Protein AF-A0A6L5K3Z9-F1 (afdb_monomer)

Structure (mmCIF, N/CA/C/O backbone):
data_AF-A0A6L5K3Z9-F1
#
_entry.id   AF-A0A6L5K3Z9-F1
#
loop_
_atom_site.group_PDB
_atom_site.id
_atom_site.type_symbol
_atom_site.label_atom_id
_atom_site.label_alt_id
_atom_site.label_comp_id
_atom_site.label_asym_id
_atom_site.label_entity_id
_atom_site.label_seq_id
_atom_site.pdbx_PDB_ins_code
_atom_site.Cartn_x
_atom_site.Cartn_y
_atom_site.Cartn_z
_atom_site.occupancy
_atom_site.B_iso_or_equiv
_atom_site.auth_seq_id
_atom_site.auth_comp_id
_atom_site.auth_asym_id
_atom_site.auth_atom_id
_atom_site.pdbx_PDB_model_num
ATOM 1 N N . MET A 1 1 ? -2.232 5.366 -35.787 1.00 58.72 1 MET A N 1
ATOM 2 C CA . MET A 1 1 ? -2.449 3.916 -35.621 1.00 58.72 1 MET A CA 1
ATOM 3 C C . MET A 1 1 ? -1.872 3.544 -34.276 1.00 58.72 1 MET A C 1
ATOM 5 O O . MET A 1 1 ? -0.734 3.918 -34.016 1.00 58.72 1 MET A O 1
ATOM 9 N N . GLU A 1 2 ? -2.661 2.913 -33.414 1.00 83.88 2 GLU A N 1
ATOM 10 C CA . GLU A 1 2 ? -2.136 2.352 -32.168 1.00 83.88 2 GLU A CA 1
ATOM 11 C C . GLU A 1 2 ? -1.175 1.209 -32.504 1.00 83.88 2 GLU A C 1
ATOM 13 O O . GLU A 1 2 ? -1.441 0.419 -33.412 1.00 83.88 2 GLU A O 1
ATOM 18 N N . LYS A 1 3 ? -0.030 1.169 -31.821 1.00 89.19 3 LYS A N 1
ATOM 19 C CA . LYS A 1 3 ? 0.965 0.109 -32.002 1.00 89.19 3 LYS A CA 1
ATOM 20 C C . LYS A 1 3 ? 0.446 -1.182 -31.379 1.00 89.19 3 LYS A C 1
ATOM 22 O O . LYS A 1 3 ? -0.184 -1.167 -30.324 1.00 89.19 3 LYS A O 1
ATOM 27 N N . THR A 1 4 ? 0.753 -2.307 -32.003 1.00 94.56 4 THR A N 1
ATOM 28 C CA . THR A 1 4 ? 0.425 -3.627 -31.461 1.00 94.56 4 THR A CA 1
ATOM 29 C C . THR A 1 4 ? 1.249 -3.929 -30.199 1.00 94.56 4 THR A C 1
ATOM 31 O O . THR A 1 4 ? 2.363 -3.414 -30.043 1.00 94.56 4 THR A O 1
ATOM 34 N N . PRO A 1 5 ? 0.773 -4.815 -29.300 1.00 91.50 5 PRO A N 1
ATOM 35 C CA . PRO A 1 5 ? 1.552 -5.247 -28.138 1.00 91.50 5 PRO A CA 1
ATOM 36 C C . PRO A 1 5 ? 2.942 -5.793 -28.499 1.00 91.50 5 PRO A C 1
ATOM 38 O O . PRO A 1 5 ? 3.908 -5.558 -27.775 1.00 91.50 5 PRO A O 1
ATOM 41 N N . GLN A 1 6 ? 3.066 -6.490 -29.632 1.00 93.75 6 GLN A N 1
ATOM 42 C CA . GLN A 1 6 ? 4.329 -7.045 -30.119 1.00 93.75 6 GLN A CA 1
ATOM 43 C C . GLN A 1 6 ? 5.306 -5.956 -30.581 1.00 93.75 6 GLN A C 1
ATOM 45 O O . GLN A 1 6 ? 6.509 -6.082 -30.352 1.00 93.75 6 GLN A O 1
ATOM 50 N N . GLU A 1 7 ? 4.814 -4.894 -31.222 1.00 94.50 7 GLU A N 1
ATOM 51 C CA . GLU A 1 7 ? 5.637 -3.740 -31.603 1.00 94.50 7 GLU A CA 1
ATOM 52 C C . GLU A 1 7 ? 6.124 -2.990 -30.365 1.00 94.50 7 GLU A C 1
ATOM 54 O O . GLU A 1 7 ? 7.322 -2.748 -30.233 1.00 94.50 7 GLU A O 1
ATOM 59 N N . LEU A 1 8 ? 5.227 -2.719 -29.412 1.00 92.12 8 LEU A N 1
ATOM 60 C CA . LEU A 1 8 ? 5.584 -2.073 -28.148 1.00 92.12 8 LEU A CA 1
ATOM 61 C C . LEU A 1 8 ? 6.606 -2.892 -27.353 1.00 92.12 8 LEU A C 1
ATOM 63 O O . LEU A 1 8 ? 7.536 -2.329 -26.780 1.00 92.12 8 LEU A O 1
ATOM 67 N N . PHE A 1 9 ? 6.460 -4.219 -27.327 1.00 92.19 9 PHE A N 1
ATOM 68 C CA . PHE A 1 9 ? 7.430 -5.107 -26.691 1.00 92.19 9 PHE A CA 1
ATOM 69 C C . PHE A 1 9 ? 8.814 -4.978 -27.335 1.00 92.19 9 PHE A C 1
ATOM 71 O O . PHE A 1 9 ? 9.786 -4.711 -26.634 1.00 92.19 9 PHE A O 1
ATOM 78 N N . LYS A 1 10 ? 8.902 -5.079 -28.670 1.00 95.00 10 LYS A N 1
ATOM 79 C CA . LYS A 1 10 ? 10.173 -4.932 -29.399 1.00 95.00 10 LYS A CA 1
ATOM 80 C C . LYS A 1 10 ? 10.829 -3.576 -29.153 1.00 95.00 10 LYS A C 1
ATOM 82 O O . LYS A 1 10 ? 12.042 -3.516 -28.980 1.00 95.00 10 LYS A O 1
ATOM 87 N N . GLU A 1 11 ? 10.045 -2.500 -29.125 1.00 94.69 11 GLU A N 1
ATOM 88 C CA . GLU A 1 11 ? 10.550 -1.154 -28.840 1.00 94.69 11 GLU A CA 1
ATOM 89 C C . GLU A 1 11 ? 11.123 -1.041 -27.424 1.00 94.69 11 GLU A C 1
ATOM 91 O O . GLU A 1 11 ? 12.232 -0.538 -27.257 1.00 94.69 11 GLU A O 1
ATOM 96 N N . ARG A 1 12 ? 10.407 -1.549 -26.412 1.00 95.12 12 ARG A N 1
ATOM 97 C CA . ARG A 1 12 ? 10.874 -1.563 -25.015 1.00 95.12 12 ARG A CA 1
ATOM 98 C C . ARG A 1 12 ? 12.142 -2.396 -24.847 1.00 95.12 12 ARG A C 1
ATOM 100 O O . ARG A 1 12 ? 13.099 -1.920 -24.244 1.00 95.12 12 ARG A O 1
ATOM 107 N N . THR A 1 13 ? 12.182 -3.595 -25.428 1.00 95.06 13 THR A N 1
ATOM 108 C CA . THR A 1 13 ? 13.368 -4.461 -25.395 1.00 95.06 13 THR A CA 1
ATOM 109 C C . THR A 1 13 ? 14.564 -3.777 -26.043 1.00 95.06 13 THR A C 1
ATOM 111 O O . THR A 1 13 ? 15.615 -3.676 -25.417 1.00 95.06 13 THR A O 1
ATOM 114 N N . LYS A 1 14 ? 14.391 -3.219 -27.247 1.00 96.50 14 LYS A N 1
ATOM 115 C CA . LYS A 1 14 ? 15.465 -2.513 -27.949 1.00 96.50 14 LYS A CA 1
ATOM 116 C C . LYS A 1 14 ? 15.995 -1.325 -27.145 1.00 96.50 14 LYS A C 1
ATOM 118 O O . LYS A 1 14 ? 17.201 -1.161 -27.029 1.00 96.50 14 LYS A O 1
ATOM 123 N N . ARG A 1 15 ? 15.106 -0.523 -26.555 1.00 97.00 15 ARG A N 1
ATOM 124 C CA . ARG A 1 15 ? 15.467 0.628 -25.713 1.00 97.00 15 ARG A CA 1
ATOM 125 C C . ARG A 1 15 ? 16.364 0.227 -24.544 1.00 97.00 15 ARG A C 1
ATOM 127 O O . ARG A 1 15 ? 17.356 0.896 -24.260 1.00 97.00 15 ARG A O 1
ATOM 134 N N . VAL A 1 16 ? 16.018 -0.870 -23.876 1.00 96.25 16 VAL A N 1
ATOM 135 C CA . VAL A 1 16 ? 16.809 -1.425 -22.773 1.00 96.25 16 VAL A CA 1
ATOM 136 C C . VAL A 1 16 ? 18.153 -1.952 -23.272 1.00 96.25 16 VAL A C 1
ATOM 138 O O . VAL A 1 16 ? 19.185 -1.651 -22.677 1.00 96.25 16 VAL A O 1
ATOM 141 N N . GLU A 1 17 ? 18.161 -2.715 -24.363 1.00 96.81 17 GLU A N 1
ATOM 142 C CA . GLU A 1 17 ? 19.382 -3.277 -24.947 1.00 96.81 17 GLU A CA 1
ATOM 143 C C . GLU A 1 17 ? 20.356 -2.190 -25.410 1.00 96.81 17 GLU A C 1
ATOM 145 O O . GLU A 1 17 ? 21.550 -2.279 -25.123 1.00 96.81 17 GLU A O 1
ATOM 150 N N . ASP A 1 18 ? 19.856 -1.147 -26.074 1.00 97.75 18 ASP A N 1
ATOM 151 C CA . ASP A 1 18 ? 20.657 -0.004 -26.510 1.00 97.75 18 ASP A CA 1
ATOM 152 C C . ASP A 1 18 ? 21.292 0.701 -25.300 1.00 97.75 18 ASP A C 1
ATOM 154 O O . ASP A 1 18 ? 22.490 0.988 -25.324 1.00 97.75 18 ASP A O 1
ATOM 158 N N . ALA A 1 19 ? 20.541 0.889 -24.207 1.00 96.50 19 ALA A N 1
ATOM 159 C CA . ALA A 1 19 ? 21.074 1.458 -22.970 1.00 96.50 19 ALA A CA 1
ATOM 160 C C . ALA A 1 19 ? 22.155 0.570 -22.318 1.00 96.50 19 ALA A C 1
ATOM 162 O O . ALA A 1 19 ? 23.191 1.082 -21.896 1.00 96.50 19 ALA A O 1
ATOM 163 N N . ILE A 1 20 ? 21.960 -0.755 -22.277 1.00 96.50 20 ILE A N 1
ATOM 164 C CA . ILE A 1 20 ? 22.960 -1.714 -21.764 1.00 96.50 20 ILE A CA 1
ATOM 165 C C . ILE A 1 20 ? 24.240 -1.680 -22.611 1.00 96.50 20 ILE A C 1
ATOM 167 O O . ILE A 1 20 ? 25.344 -1.764 -22.078 1.00 96.50 20 ILE A O 1
ATOM 171 N N . GLN A 1 21 ? 24.104 -1.532 -23.930 1.00 97.62 21 GLN A N 1
ATOM 172 C CA . GLN A 1 21 ? 25.219 -1.468 -24.880 1.00 97.62 21 GLN A CA 1
ATOM 173 C C . GLN A 1 21 ? 25.872 -0.080 -24.974 1.00 97.62 21 GLN A C 1
ATOM 175 O O . GLN A 1 21 ? 26.737 0.117 -25.827 1.00 97.62 21 GLN A O 1
ATOM 180 N N . LEU A 1 22 ? 25.476 0.875 -24.123 1.00 96.31 22 LEU A N 1
ATOM 181 C CA . LEU A 1 22 ? 25.976 2.256 -24.118 1.00 96.31 22 LEU A CA 1
ATOM 182 C C . LEU A 1 22 ? 25.727 3.011 -25.438 1.00 96.31 22 LEU A C 1
ATOM 184 O O . LEU A 1 22 ? 26.479 3.916 -25.805 1.00 96.31 22 LEU A O 1
ATOM 188 N N . LYS A 1 23 ? 24.663 2.652 -26.160 1.00 97.50 23 LYS A N 1
ATOM 189 C CA . LYS A 1 23 ? 24.137 3.418 -27.297 1.00 97.50 23 LYS A CA 1
ATOM 190 C C . LYS A 1 23 ? 23.144 4.463 -26.793 1.00 97.50 23 LYS A C 1
ATOM 192 O O . LYS A 1 23 ? 22.668 4.381 -25.666 1.00 97.50 23 LYS A O 1
ATOM 197 N N . VAL A 1 24 ? 22.816 5.447 -27.631 1.00 95.62 24 VAL A N 1
ATOM 198 C CA . VAL A 1 24 ? 21.768 6.434 -27.324 1.00 95.62 24 VAL A CA 1
ATOM 199 C C . VAL A 1 24 ? 20.403 5.825 -27.6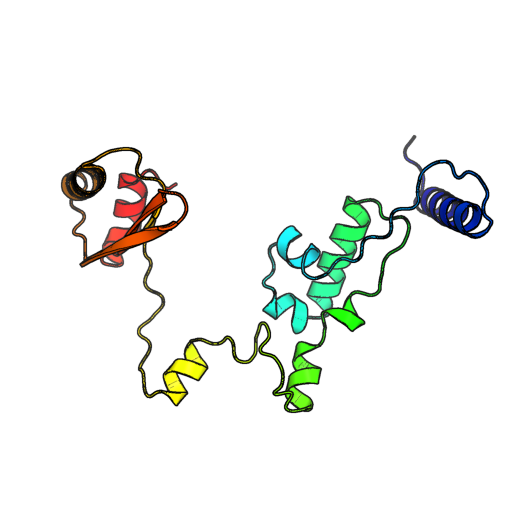77 1.00 95.62 24 VAL A C 1
ATOM 201 O O . VAL A 1 24 ? 20.137 5.649 -28.868 1.00 95.62 24 VAL A O 1
ATOM 204 N N . PRO A 1 25 ? 19.550 5.477 -26.692 1.00 96.69 25 PRO A N 1
ATOM 205 C CA . PRO A 1 25 ? 18.206 4.971 -26.956 1.00 96.69 25 PRO A CA 1
ATOM 206 C C . PRO A 1 25 ? 17.252 6.104 -27.370 1.00 96.69 25 PRO A C 1
ATOM 208 O O . PRO A 1 25 ? 17.570 7.287 -27.255 1.00 96.69 25 PRO A O 1
ATOM 211 N N . ASP A 1 26 ? 16.045 5.742 -27.808 1.00 94.75 26 ASP A N 1
ATOM 212 C CA . ASP A 1 26 ? 14.977 6.691 -28.157 1.00 94.75 26 ASP A CA 1
ATOM 213 C C . ASP A 1 26 ? 14.473 7.506 -26.949 1.00 94.75 26 ASP A C 1
ATOM 215 O O . ASP A 1 26 ? 14.078 8.662 -27.099 1.00 94.75 26 ASP A O 1
ATOM 219 N N . ARG A 1 27 ? 14.518 6.920 -25.746 1.00 94.88 27 ARG A N 1
ATOM 220 C CA . ARG A 1 27 ? 14.338 7.594 -24.451 1.00 94.88 27 ARG A CA 1
ATOM 221 C C . ARG A 1 27 ? 15.039 6.813 -23.337 1.00 94.88 27 ARG A C 1
ATOM 223 O O . ARG A 1 27 ? 15.380 5.645 -23.510 1.00 94.88 27 ARG A O 1
ATOM 230 N N . VAL A 1 28 ? 15.194 7.435 -22.168 1.00 94.69 28 VAL A N 1
ATOM 231 C CA . VAL A 1 28 ? 15.709 6.754 -20.967 1.00 94.69 28 VAL A CA 1
ATOM 232 C C . VAL A 1 28 ? 14.774 5.591 -20.585 1.00 94.69 28 VAL A C 1
ATOM 234 O O . VAL A 1 28 ? 13.574 5.837 -20.433 1.00 94.69 28 VAL A O 1
ATOM 237 N N . PRO A 1 29 ? 15.282 4.350 -20.418 1.00 94.75 29 PRO A N 1
ATOM 238 C CA . PRO A 1 29 ? 14.470 3.230 -19.957 1.00 94.75 29 PRO A CA 1
ATOM 239 C C . PRO A 1 29 ? 13.894 3.476 -18.559 1.00 94.75 29 PRO A C 1
ATOM 241 O O . PRO A 1 29 ? 14.606 3.893 -17.644 1.00 94.75 29 PRO A O 1
ATOM 244 N N . PHE A 1 30 ? 12.617 3.161 -18.375 1.00 93.25 30 PHE A N 1
ATOM 245 C CA . PHE A 1 30 ? 11.905 3.295 -17.113 1.00 93.25 30 PHE A CA 1
ATOM 246 C C . PHE A 1 30 ? 11.674 1.930 -16.455 1.00 93.25 30 PHE A C 1
ATOM 248 O O . PHE A 1 30 ? 10.859 1.129 -16.921 1.00 93.25 30 PHE A O 1
ATOM 255 N N . LEU A 1 31 ? 12.387 1.691 -15.348 1.00 91.12 31 LEU A N 1
ATOM 256 C CA . LEU A 1 31 ? 12.204 0.540 -14.458 1.00 91.12 31 LEU A CA 1
ATOM 257 C C . LEU A 1 31 ? 11.727 1.000 -13.083 1.00 91.12 31 LEU A C 1
ATOM 259 O O . LEU A 1 31 ? 12.545 1.377 -12.240 1.00 91.12 31 LEU A O 1
ATOM 263 N N . PRO A 1 32 ? 10.418 0.969 -12.818 1.00 87.75 32 PRO A N 1
ATOM 264 C CA . PRO A 1 32 ? 9.927 1.262 -11.491 1.00 87.75 32 PRO A CA 1
ATOM 265 C C . PRO A 1 32 ? 10.180 0.100 -10.525 1.00 87.75 32 PRO A C 1
ATOM 267 O O . PRO A 1 32 ? 9.758 -1.036 -10.753 1.00 87.75 32 PRO A O 1
ATOM 270 N N . THR A 1 33 ? 10.777 0.420 -9.378 1.00 85.88 33 THR A N 1
ATOM 271 C CA . THR A 1 33 ? 10.765 -0.444 -8.192 1.00 85.88 33 THR A CA 1
ATOM 272 C C . THR A 1 33 ? 9.536 -0.108 -7.361 1.00 85.88 33 THR A C 1
ATOM 274 O O . THR A 1 33 ? 9.569 0.713 -6.441 1.00 85.88 33 THR A O 1
ATOM 277 N N . PHE A 1 34 ? 8.413 -0.713 -7.728 1.00 84.19 34 PHE A N 1
ATOM 278 C CA . PHE A 1 34 ? 7.160 -0.525 -7.020 1.00 84.19 34 PHE A CA 1
ATOM 279 C C . PHE A 1 34 ? 7.125 -1.384 -5.750 1.00 84.19 34 PHE A C 1
ATOM 281 O O . PHE A 1 34 ? 6.944 -2.594 -5.814 1.00 84.19 34 PHE A O 1
ATOM 288 N N . SER A 1 35 ? 7.269 -0.733 -4.591 1.00 88.12 35 SER A N 1
ATOM 289 C CA . SER A 1 35 ? 6.875 -1.299 -3.291 1.00 88.12 35 SER A CA 1
ATOM 290 C C . SER A 1 35 ? 5.335 -1.290 -3.183 1.00 88.12 35 SER A C 1
ATOM 292 O O . SER A 1 35 ? 4.649 -1.634 -4.137 1.00 88.12 35 SER A O 1
ATOM 294 N N . PHE A 1 36 ? 4.737 -0.819 -2.089 1.00 91.69 36 PHE A N 1
ATOM 295 C CA . PHE A 1 36 ? 3.275 -0.761 -1.903 1.00 91.69 36 PHE A CA 1
ATOM 296 C C . PHE A 1 36 ? 2.519 0.235 -2.808 1.00 91.69 36 PHE A C 1
ATOM 298 O O . PHE A 1 36 ? 1.321 0.462 -2.627 1.00 91.69 36 P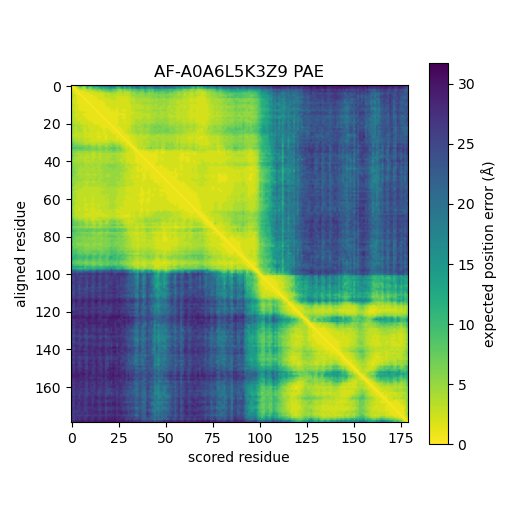HE A O 1
ATOM 305 N N . PHE A 1 37 ? 3.182 0.842 -3.794 1.00 93.81 37 PHE A N 1
ATOM 306 C CA . PHE A 1 37 ? 2.544 1.785 -4.712 1.00 93.81 37 PHE A CA 1
ATOM 307 C C . PHE A 1 37 ? 1.348 1.184 -5.478 1.00 93.81 37 PHE A C 1
ATOM 309 O O . PHE A 1 37 ? 0.295 1.819 -5.455 1.00 93.81 37 PHE A O 1
ATOM 316 N N . PRO A 1 38 ? 1.423 -0.021 -6.085 1.00 93.81 38 PRO A N 1
ATOM 317 C CA . PRO A 1 38 ? 0.302 -0.597 -6.824 1.00 93.81 38 PRO A CA 1
ATOM 318 C C . PRO A 1 38 ? -0.908 -0.855 -5.923 1.00 93.81 38 PRO A C 1
ATOM 320 O O . PRO A 1 38 ? -2.039 -0.631 -6.342 1.00 93.81 38 PRO A O 1
ATOM 323 N N . ALA A 1 39 ? -0.669 -1.229 -4.660 1.00 94.00 39 ALA A N 1
ATOM 324 C CA . ALA A 1 39 ? -1.721 -1.406 -3.666 1.00 94.00 39 ALA A CA 1
ATOM 325 C C . ALA A 1 39 ? -2.456 -0.087 -3.382 1.00 94.00 39 ALA A C 1
ATOM 327 O O . ALA A 1 39 ? -3.679 -0.022 -3.486 1.00 94.00 39 ALA A O 1
ATOM 328 N N . LYS A 1 40 ? -1.706 0.996 -3.128 1.00 95.00 40 LYS A N 1
ATOM 329 C CA . LYS A 1 40 ? -2.279 2.338 -2.939 1.00 95.00 40 LYS A CA 1
ATOM 330 C C . LYS A 1 40 ? -3.006 2.834 -4.192 1.00 95.00 40 LYS A C 1
ATOM 332 O O . LYS A 1 40 ? -4.070 3.431 -4.079 1.00 95.00 40 LYS A O 1
ATOM 337 N N . TYR A 1 41 ? -2.429 2.598 -5.367 1.00 94.31 41 TYR A N 1
ATOM 338 C CA . TYR A 1 41 ? -2.973 3.026 -6.655 1.00 94.31 41 TYR A CA 1
ATOM 339 C C . TYR A 1 41 ? -4.299 2.328 -6.995 1.00 94.31 41 TYR A C 1
ATOM 341 O O . TYR A 1 41 ? -5.203 2.965 -7.528 1.00 94.31 41 TYR A O 1
ATOM 349 N N . ALA A 1 42 ? -4.431 1.043 -6.655 1.00 94.25 42 ALA A N 1
ATOM 350 C CA . ALA A 1 42 ? -5.637 0.250 -6.891 1.00 94.25 42 ALA A CA 1
ATOM 351 C C . ALA A 1 42 ? -6.620 0.222 -5.703 1.00 94.25 42 ALA A C 1
ATOM 353 O O . ALA A 1 42 ? -7.698 -0.353 -5.821 1.00 94.25 42 ALA A O 1
ATOM 354 N N . GLY A 1 43 ? -6.268 0.837 -4.570 1.00 91.94 43 GLY A N 1
ATOM 355 C CA . GLY A 1 43 ? -7.144 0.954 -3.402 1.00 91.94 43 GLY A CA 1
ATOM 356 C C . GLY A 1 43 ? -7.273 -0.310 -2.547 1.00 91.94 43 GLY A C 1
ATOM 357 O O . GLY A 1 43 ? -8.211 -0.394 -1.759 1.00 91.94 43 GLY A O 1
ATOM 358 N N . ILE A 1 44 ? -6.353 -1.272 -2.668 1.00 92.38 44 ILE A N 1
ATOM 359 C CA . ILE A 1 44 ? -6.304 -2.428 -1.759 1.00 92.38 44 ILE A CA 1
ATOM 360 C C . ILE A 1 44 ? -5.458 -2.104 -0.526 1.00 92.38 44 ILE A C 1
ATOM 362 O O . ILE A 1 44 ? -4.546 -1.270 -0.568 1.00 92.38 44 ILE A O 1
ATOM 366 N N . SER A 1 45 ? -5.737 -2.774 0.589 1.00 92.50 45 SER A N 1
ATOM 367 C CA . SER A 1 45 ? -4.921 -2.626 1.791 1.00 92.50 45 SER A CA 1
ATOM 368 C C . SER A 1 45 ? -3.527 -3.239 1.603 1.00 92.50 45 SER A C 1
ATOM 370 O O . SER A 1 45 ? -3.308 -4.144 0.796 1.00 92.50 45 SER A O 1
ATOM 372 N N . PHE A 1 46 ? -2.552 -2.760 2.379 1.00 92.69 46 PHE A N 1
ATOM 373 C CA . PHE A 1 46 ? -1.204 -3.338 2.356 1.00 92.69 46 PHE A CA 1
ATOM 374 C C . PHE A 1 46 ? -1.172 -4.760 2.923 1.00 92.69 46 PHE A C 1
ATOM 376 O O . PHE A 1 46 ? -0.319 -5.540 2.526 1.00 92.69 46 PHE A O 1
ATOM 383 N N . GLU A 1 47 ? -2.107 -5.107 3.810 1.00 91.69 47 GLU A N 1
ATOM 384 C CA . GLU A 1 47 ? -2.285 -6.477 4.297 1.00 91.69 47 GLU A CA 1
ATOM 385 C C . GLU A 1 47 ? -2.752 -7.397 3.167 1.00 91.69 47 GLU A C 1
ATOM 387 O O . GLU A 1 47 ? -2.103 -8.403 2.900 1.00 91.69 47 GLU A O 1
ATOM 392 N N . GLU A 1 48 ? -3.790 -7.013 2.419 1.00 92.50 48 GLU A N 1
ATOM 393 C CA . GLU A 1 48 ? -4.219 -7.777 1.241 1.00 92.50 48 GLU A CA 1
ATOM 394 C C . GLU A 1 48 ? -3.074 -7.952 0.242 1.00 92.50 48 GLU A C 1
ATOM 396 O O . GLU A 1 48 ? -2.843 -9.060 -0.221 1.00 92.50 48 GLU A O 1
ATOM 401 N N . ALA A 1 49 ? -2.286 -6.907 -0.024 1.00 93.75 49 ALA A N 1
ATOM 402 C CA . ALA A 1 49 ? -1.137 -7.013 -0.922 1.00 93.75 49 ALA A CA 1
ATOM 403 C C . ALA A 1 49 ? -0.069 -8.024 -0.448 1.00 93.75 49 ALA A C 1
ATOM 405 O O . ALA A 1 49 ? 0.639 -8.592 -1.276 1.00 93.75 49 ALA A O 1
ATOM 406 N N . MET A 1 50 ? 0.073 -8.248 0.864 1.00 94.38 50 MET A N 1
ATOM 407 C CA . MET A 1 50 ? 1.068 -9.171 1.426 1.00 94.38 50 MET A CA 1
ATOM 408 C C . MET A 1 50 ? 0.579 -10.619 1.566 1.00 94.38 50 MET A C 1
ATOM 410 O O . MET A 1 50 ? 1.424 -11.511 1.681 1.00 94.38 50 MET A O 1
ATOM 414 N N . TYR A 1 51 ? -0.739 -10.853 1.579 1.00 93.31 51 TYR A N 1
ATOM 415 C CA . TYR A 1 51 ? -1.353 -12.163 1.855 1.00 93.31 51 TYR A CA 1
ATOM 416 C C . TYR A 1 51 ? -2.193 -12.714 0.691 1.00 93.31 51 TYR A C 1
ATOM 418 O O . TYR A 1 51 ? -2.300 -13.930 0.555 1.00 93.31 51 TYR A O 1
ATOM 426 N N . ASP A 1 52 ? -2.756 -11.854 -0.159 1.00 94.62 52 ASP A N 1
ATOM 427 C CA . ASP A 1 52 ? -3.532 -12.222 -1.346 1.00 94.62 52 ASP A CA 1
ATOM 428 C C . ASP A 1 52 ? -2.676 -12.015 -2.604 1.00 94.62 52 ASP A C 1
ATOM 430 O O . ASP A 1 52 ? -2.505 -10.908 -3.126 1.00 94.62 52 ASP A O 1
ATOM 434 N N . TYR A 1 53 ? -2.068 -13.107 -3.061 1.00 93.56 53 TYR A N 1
ATOM 435 C CA . TYR A 1 53 ? -1.087 -13.072 -4.144 1.00 93.56 53 TYR A CA 1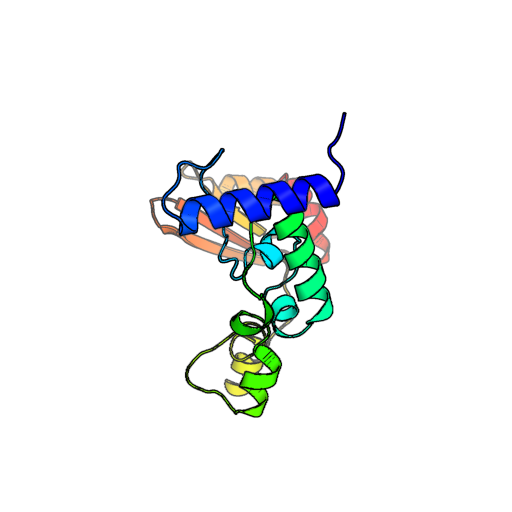
ATOM 436 C C . TYR A 1 53 ? -1.736 -12.824 -5.506 1.00 93.56 53 TYR A C 1
ATOM 438 O O . TYR A 1 53 ? -1.117 -12.194 -6.365 1.00 93.56 53 TYR A O 1
ATOM 446 N N . ASP A 1 54 ? -2.981 -13.261 -5.687 1.00 95.00 54 ASP A N 1
ATOM 447 C CA . ASP A 1 54 ? -3.729 -13.030 -6.919 1.00 95.00 54 ASP A CA 1
ATOM 448 C C . ASP A 1 54 ? -4.079 -11.543 -7.048 1.00 95.00 54 ASP A C 1
ATOM 450 O O . ASP A 1 54 ? -3.808 -10.934 -8.088 1.00 95.00 54 ASP A O 1
ATOM 454 N N . LYS A 1 55 ? -4.553 -10.911 -5.961 1.00 95.19 55 LYS A N 1
ATOM 455 C CA . LYS A 1 55 ? -4.755 -9.454 -5.929 1.00 95.19 55 LYS A CA 1
ATOM 456 C C . LYS A 1 55 ? -3.460 -8.694 -6.167 1.00 95.19 55 LYS A C 1
ATOM 458 O O . LYS A 1 55 ? -3.463 -7.737 -6.941 1.00 95.19 55 LYS A O 1
ATOM 463 N N . LEU A 1 56 ? -2.351 -9.101 -5.539 1.00 95.00 56 LEU A N 1
ATOM 464 C CA . LEU A 1 56 ? -1.052 -8.464 -5.771 1.00 95.00 56 LEU A CA 1
ATOM 465 C C . LEU A 1 56 ? -0.667 -8.525 -7.257 1.00 95.00 56 LEU A C 1
ATOM 467 O O . LEU A 1 56 ? -0.271 -7.508 -7.828 1.00 95.00 56 LEU A O 1
ATOM 471 N N . ALA A 1 57 ? -0.821 -9.690 -7.894 1.00 94.12 57 ALA A N 1
ATOM 472 C CA . ALA A 1 57 ? -0.533 -9.871 -9.314 1.00 94.12 57 ALA A CA 1
ATOM 473 C C . ALA A 1 57 ? -1.355 -8.912 -10.186 1.00 94.12 57 ALA A C 1
ATOM 475 O O . ALA A 1 57 ? -0.813 -8.264 -11.087 1.00 94.12 57 ALA A O 1
ATOM 476 N N . GLU A 1 58 ? -2.653 -8.804 -9.900 1.00 95.50 58 GLU A N 1
ATOM 477 C CA . GLU A 1 58 ? -3.588 -7.964 -10.640 1.00 95.50 58 GLU A CA 1
ATOM 478 C C . GLU A 1 58 ? -3.232 -6.477 -10.528 1.00 95.50 58 GLU A C 1
ATOM 480 O O . GLU A 1 58 ? -3.040 -5.805 -11.548 1.00 95.50 58 GLU A O 1
ATOM 485 N N . VAL A 1 59 ? -3.070 -5.960 -9.305 1.00 95.56 59 VAL A N 1
ATOM 486 C CA . VAL A 1 59 ? -2.803 -4.529 -9.090 1.00 95.56 59 VAL A CA 1
ATOM 487 C C . VAL A 1 59 ? -1.413 -4.128 -9.579 1.00 95.56 59 VAL A C 1
ATOM 489 O O . VAL A 1 59 ? -1.245 -3.045 -10.145 1.00 95.56 59 VAL A O 1
ATOM 492 N N . SER A 1 60 ? -0.415 -5.006 -9.430 1.00 94.25 60 SER A N 1
ATOM 493 C CA . SER A 1 60 ? 0.925 -4.782 -9.974 1.00 94.25 60 SER A CA 1
ATOM 494 C C . SER A 1 60 ? 0.902 -4.751 -11.497 1.00 94.25 60 SER A C 1
ATOM 496 O O . SER A 1 60 ? 1.479 -3.839 -12.089 1.00 94.25 60 SER A O 1
ATOM 498 N N . LYS A 1 61 ? 0.197 -5.688 -12.144 1.00 93.62 61 LYS A N 1
ATOM 499 C CA . LYS A 1 61 ? 0.035 -5.695 -13.603 1.00 93.62 61 LYS A CA 1
ATOM 500 C C . LYS A 1 61 ? -0.647 -4.419 -14.090 1.00 93.62 61 LYS A C 1
ATOM 502 O O . LYS A 1 61 ? -0.170 -3.824 -15.054 1.00 93.62 61 LYS A O 1
ATOM 507 N N . LYS A 1 62 ? -1.710 -3.978 -13.410 1.00 94.69 62 LYS A N 1
ATOM 508 C CA . LYS A 1 62 ? -2.402 -2.720 -13.715 1.00 94.69 62 LYS A CA 1
ATOM 509 C C . LYS A 1 62 ? -1.431 -1.538 -13.693 1.00 94.69 62 LYS A C 1
ATOM 511 O O . LYS A 1 62 ? -1.317 -0.829 -14.684 1.00 94.69 62 LYS A O 1
ATOM 516 N N . ALA A 1 63 ? -0.678 -1.371 -12.604 1.00 93.75 63 ALA A N 1
ATOM 517 C CA . ALA A 1 63 ? 0.289 -0.282 -12.486 1.00 93.75 63 ALA A CA 1
ATOM 518 C C . ALA A 1 63 ? 1.381 -0.345 -13.572 1.00 93.75 63 ALA A C 1
ATOM 520 O O . ALA A 1 63 ? 1.724 0.668 -14.167 1.00 93.75 63 ALA A O 1
ATOM 521 N N . ILE A 1 64 ? 1.918 -1.526 -13.882 1.00 92.69 64 ILE A N 1
ATOM 522 C CA . ILE A 1 64 ? 2.955 -1.674 -14.919 1.00 92.69 64 ILE A CA 1
ATOM 523 C C . ILE A 1 64 ? 2.436 -1.251 -16.300 1.00 92.69 64 ILE A C 1
ATOM 525 O O . ILE A 1 64 ? 3.161 -0.592 -17.048 1.00 92.69 64 ILE A O 1
ATOM 529 N N . ILE A 1 65 ? 1.196 -1.624 -16.630 1.00 91.94 65 ILE A N 1
ATOM 530 C CA . ILE A 1 65 ? 0.564 -1.287 -17.910 1.00 91.94 65 ILE A CA 1
ATOM 531 C C . ILE A 1 65 ? 0.253 0.211 -17.977 1.00 91.94 65 ILE A C 1
ATOM 533 O O . ILE A 1 65 ? 0.660 0.856 -18.938 1.00 91.94 65 ILE A O 1
ATOM 537 N N . ASP A 1 66 ? -0.396 0.768 -16.952 1.00 94.62 66 ASP A N 1
ATOM 538 C CA . ASP A 1 66 ? -0.844 2.167 -16.949 1.00 94.62 66 ASP A CA 1
ATOM 539 C C . ASP A 1 66 ? 0.320 3.167 -16.968 1.00 94.62 66 ASP A C 1
ATOM 541 O O . ASP A 1 66 ? 0.205 4.249 -17.536 1.00 94.62 66 ASP A O 1
ATOM 545 N N . PHE A 1 67 ? 1.450 2.806 -16.355 1.00 92.88 67 PHE A N 1
ATOM 546 C CA . PHE A 1 67 ? 2.663 3.629 -16.349 1.00 92.88 67 PHE A CA 1
ATOM 547 C C . PHE A 1 67 ? 3.634 3.291 -17.491 1.00 92.88 67 PHE A C 1
ATOM 549 O O . PHE A 1 67 ? 4.725 3.857 -17.551 1.00 92.88 67 PHE A O 1
ATOM 556 N N . GLU A 1 68 ? 3.253 2.372 -18.384 1.00 92.00 68 GLU A N 1
ATOM 557 C CA . GLU A 1 68 ? 4.011 1.983 -19.576 1.00 92.00 68 GLU A CA 1
ATOM 558 C C . GLU A 1 68 ? 5.495 1.671 -19.305 1.00 92.00 68 GLU A C 1
ATOM 560 O O . GLU A 1 68 ? 6.389 2.096 -20.050 1.00 92.00 68 GLU A O 1
ATOM 565 N N . ALA A 1 69 ? 5.763 0.921 -18.234 1.00 92.25 69 ALA A N 1
ATOM 566 C CA . ALA A 1 69 ? 7.124 0.578 -17.836 1.00 92.25 69 ALA A CA 1
ATOM 567 C C . ALA A 1 69 ? 7.855 -0.240 -18.917 1.00 92.25 69 ALA A C 1
ATOM 569 O O . ALA A 1 69 ? 7.257 -1.061 -19.617 1.00 92.25 69 ALA A O 1
ATOM 570 N N . ASP A 1 70 ? 9.166 -0.019 -19.050 1.00 94.25 70 ASP A N 1
ATOM 571 C CA . ASP A 1 70 ? 9.994 -0.715 -20.042 1.00 94.25 70 ASP A CA 1
ATOM 572 C C . ASP A 1 70 ? 10.411 -2.106 -19.557 1.00 94.25 70 ASP A C 1
ATOM 574 O O . ASP A 1 70 ? 10.453 -3.055 -20.339 1.00 94.25 70 ASP A O 1
ATOM 578 N N . MET A 1 71 ? 10.659 -2.239 -18.253 1.00 90.44 71 MET A N 1
ATOM 579 C CA . MET A 1 71 ? 10.707 -3.522 -17.555 1.00 90.44 71 MET A CA 1
ATOM 580 C C . MET A 1 71 ? 10.066 -3.372 -16.174 1.00 90.44 71 MET A C 1
ATOM 582 O O . MET A 1 71 ? 9.795 -2.264 -15.713 1.00 90.44 71 MET A O 1
ATOM 586 N N . TYR A 1 72 ? 9.850 -4.494 -15.495 1.00 88.50 72 TYR A N 1
ATOM 587 C CA . TYR A 1 72 ? 9.323 -4.514 -14.138 1.00 88.50 72 TYR A CA 1
ATOM 588 C C . TYR A 1 72 ? 10.137 -5.458 -13.262 1.00 88.50 72 TYR A C 1
ATOM 590 O O . TYR A 1 72 ? 10.734 -6.425 -13.738 1.00 88.50 72 TYR A O 1
ATOM 598 N N . MET A 1 73 ? 10.134 -5.178 -11.965 1.00 86.44 73 MET A N 1
ATOM 599 C CA . MET A 1 73 ? 10.687 -6.080 -10.968 1.00 86.44 73 MET A CA 1
ATOM 600 C C . MET A 1 73 ? 9.581 -6.990 -10.437 1.00 86.44 73 MET A C 1
ATOM 602 O O . MET A 1 73 ? 8.446 -6.548 -10.263 1.00 86.44 73 MET A O 1
ATOM 606 N N . ASN A 1 74 ? 9.902 -8.262 -10.192 1.00 87.31 74 ASN A N 1
ATOM 607 C CA . ASN A 1 74 ? 8.941 -9.219 -9.652 1.00 87.31 74 ASN A CA 1
ATOM 608 C C . ASN A 1 74 ? 8.396 -8.712 -8.292 1.00 87.31 74 ASN A C 1
ATOM 610 O O . ASN A 1 74 ? 9.183 -8.600 -7.351 1.00 87.31 74 ASN A O 1
ATOM 614 N N . PRO A 1 75 ? 7.083 -8.429 -8.161 1.00 86.31 75 PRO A N 1
ATOM 615 C CA . PRO A 1 75 ? 6.521 -7.874 -6.928 1.00 86.31 75 PRO A CA 1
ATOM 616 C C . PRO A 1 75 ? 6.463 -8.896 -5.780 1.00 86.31 75 PRO A C 1
ATOM 618 O O . PRO A 1 75 ? 6.474 -8.514 -4.608 1.00 86.31 75 PRO A O 1
ATOM 621 N N . PHE A 1 76 ? 6.439 -10.198 -6.086 1.00 90.12 76 PHE A N 1
ATOM 622 C CA . PHE A 1 76 ? 6.255 -11.253 -5.088 1.00 90.12 76 PHE A CA 1
ATOM 623 C C . PHE A 1 76 ? 7.445 -11.374 -4.134 1.00 90.12 76 PHE A C 1
ATOM 625 O O . PHE A 1 76 ? 7.251 -11.567 -2.939 1.00 90.12 76 PHE A O 1
ATOM 632 N N . SER A 1 77 ? 8.676 -11.205 -4.625 1.00 85.44 77 SER A N 1
ATOM 633 C CA . SER A 1 77 ? 9.872 -11.334 -3.782 1.00 85.44 77 SER A CA 1
ATOM 634 C C . SER A 1 77 ? 10.014 -10.215 -2.748 1.00 85.44 77 SER A C 1
ATOM 636 O O . SER A 1 77 ? 10.752 -10.380 -1.780 1.00 85.44 77 SER A O 1
ATOM 638 N N . GLN A 1 78 ? 9.325 -9.087 -2.941 1.00 83.75 78 GLN A N 1
ATOM 639 C CA . GLN A 1 78 ? 9.399 -7.936 -2.042 1.00 83.75 78 GLN A CA 1
ATOM 640 C C . GLN A 1 78 ? 8.168 -7.778 -1.149 1.00 83.75 78 GLN A C 1
ATOM 642 O O . GLN A 1 78 ? 8.309 -7.333 -0.013 1.00 83.75 78 GLN A O 1
ATOM 647 N N . ILE A 1 79 ? 6.972 -8.098 -1.655 1.00 91.69 79 ILE A N 1
ATOM 648 C CA . ILE A 1 79 ? 5.707 -7.776 -0.976 1.00 91.69 79 ILE A CA 1
ATOM 649 C C . ILE A 1 79 ? 5.003 -9.032 -0.457 1.00 91.69 79 ILE A C 1
ATOM 651 O O . ILE A 1 79 ? 4.497 -9.014 0.662 1.00 91.69 79 ILE A O 1
ATOM 655 N N . ALA A 1 80 ? 5.006 -10.138 -1.207 1.00 91.31 80 ALA A N 1
ATOM 656 C CA . ALA A 1 80 ? 4.256 -11.362 -0.891 1.00 91.31 80 ALA A CA 1
ATOM 657 C C . ALA A 1 80 ? 4.921 -12.218 0.207 1.00 91.31 80 ALA A C 1
ATOM 659 O O . ALA A 1 80 ? 5.109 -13.425 0.068 1.00 91.31 80 ALA A O 1
ATOM 660 N N . LEU A 1 81 ? 5.311 -11.581 1.309 1.00 90.88 81 LEU A N 1
ATOM 661 C CA . LEU A 1 81 ? 6.098 -12.176 2.383 1.00 90.88 81 LEU A CA 1
ATOM 662 C C . LEU A 1 81 ? 5.275 -12.466 3.645 1.00 90.88 81 LEU A C 1
ATOM 664 O O . LEU A 1 81 ? 5.817 -13.063 4.566 1.00 90.88 81 LEU A O 1
ATOM 668 N N . GLY A 1 82 ? 3.994 -12.077 3.707 1.00 90.94 82 GLY A N 1
ATOM 669 C CA . GLY A 1 82 ? 3.160 -12.199 4.913 1.00 90.94 82 GLY A CA 1
ATOM 670 C C . GLY A 1 82 ? 3.120 -13.623 5.487 1.00 90.94 82 GLY A C 1
ATOM 671 O O . GLY A 1 82 ? 3.691 -13.851 6.555 1.00 90.94 82 GLY A O 1
ATOM 672 N N . PRO A 1 83 ? 2.556 -14.606 4.757 1.00 91.50 83 PRO A N 1
ATOM 673 C CA . PRO A 1 83 ? 2.507 -16.001 5.203 1.00 91.50 83 PRO A CA 1
ATOM 674 C C . PRO A 1 83 ? 3.885 -16.607 5.504 1.00 91.50 83 PRO A C 1
ATOM 676 O O . PRO A 1 83 ? 4.046 -17.357 6.464 1.00 91.50 83 PRO A O 1
ATOM 679 N N . LEU A 1 84 ? 4.906 -16.263 4.709 1.00 90.44 84 LEU A N 1
ATOM 680 C CA . LEU A 1 84 ? 6.271 -16.750 4.916 1.00 90.44 84 LEU A CA 1
ATOM 681 C C . LEU A 1 84 ? 6.848 -16.248 6.246 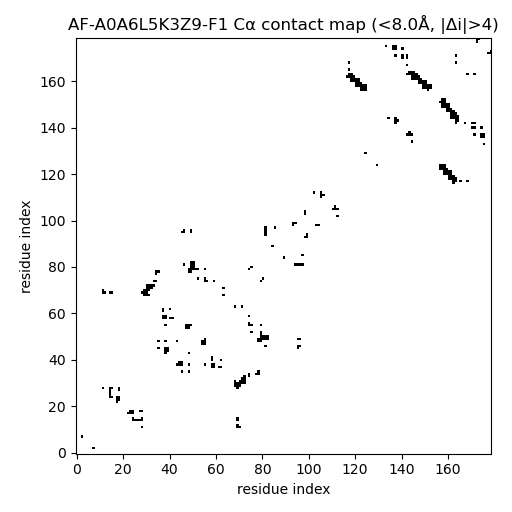1.00 90.44 84 LEU A C 1
ATOM 683 O O . LEU A 1 84 ? 7.417 -17.026 7.008 1.00 90.44 84 LEU A O 1
ATOM 687 N N . MET A 1 85 ? 6.707 -14.953 6.528 1.00 91.44 85 MET A N 1
ATOM 688 C CA . MET A 1 85 ? 7.214 -14.351 7.760 1.00 91.44 85 MET A CA 1
ATOM 689 C C . MET A 1 85 ? 6.480 -14.869 9.001 1.00 91.44 85 MET A C 1
ATOM 691 O O . MET A 1 85 ? 7.106 -14.999 10.052 1.00 91.44 85 MET A O 1
ATOM 695 N N . GLU A 1 86 ? 5.198 -15.222 8.885 1.00 89.88 86 GLU A N 1
ATOM 696 C CA . GLU A 1 86 ? 4.452 -15.890 9.960 1.00 89.88 86 GLU A CA 1
ATOM 697 C C . GLU A 1 86 ? 4.963 -17.305 10.232 1.00 89.88 86 GLU A C 1
ATOM 699 O O . GLU A 1 86 ? 5.237 -17.646 11.381 1.00 89.88 86 GLU A O 1
ATOM 704 N N . VAL A 1 87 ? 5.153 -18.117 9.186 1.00 91.56 87 VAL A N 1
ATOM 705 C CA . VAL A 1 87 ? 5.663 -19.495 9.319 1.00 91.56 87 VAL A CA 1
ATOM 706 C C . VAL A 1 87 ? 7.054 -19.520 9.951 1.00 91.56 87 VAL A C 1
ATOM 708 O O . VAL A 1 87 ? 7.369 -20.421 10.726 1.00 91.56 87 VAL A O 1
ATOM 711 N N . LEU A 1 88 ? 7.885 -18.523 9.646 1.00 91.19 88 LEU A N 1
ATOM 712 C CA . LEU A 1 88 ? 9.221 -18.379 10.222 1.00 91.19 88 LEU A CA 1
ATOM 713 C C . LEU A 1 88 ? 9.222 -17.813 11.651 1.00 91.19 88 LEU A C 1
ATOM 715 O O . LEU A 1 88 ? 10.301 -17.679 12.228 1.00 91.19 88 LEU A O 1
ATOM 719 N N . ASP A 1 89 ? 8.058 -17.455 12.207 1.00 83.75 89 ASP A N 1
ATOM 720 C CA . ASP A 1 89 ? 7.934 -16.727 13.476 1.00 83.75 89 ASP A CA 1
ATOM 721 C C . ASP A 1 89 ? 8.867 -15.499 13.499 1.00 83.75 89 ASP A C 1
ATOM 723 O O . ASP A 1 89 ? 9.660 -15.272 14.422 1.00 83.75 89 ASP A O 1
ATOM 727 N N . TYR A 1 90 ? 8.840 -14.727 12.406 1.00 85.50 90 TYR A N 1
ATOM 728 C CA . TYR A 1 90 ? 9.747 -13.606 12.204 1.00 85.50 90 TYR A CA 1
ATOM 729 C C . TYR A 1 90 ? 9.427 -12.473 13.190 1.00 85.50 90 TYR A C 1
ATOM 731 O O . TYR A 1 90 ? 8.340 -11.903 13.183 1.00 85.50 90 TYR A O 1
ATOM 739 N N . LYS A 1 91 ? 10.385 -12.126 14.059 1.00 81.62 91 LYS A N 1
ATOM 740 C CA . LYS A 1 91 ? 10.179 -11.172 15.174 1.00 81.62 91 LYS A CA 1
ATOM 741 C C . LYS A 1 91 ? 10.863 -9.818 15.008 1.00 81.62 91 LYS A C 1
ATOM 743 O O . LYS A 1 91 ? 10.657 -8.938 15.839 1.00 81.62 91 LYS A O 1
ATOM 748 N N . GLN A 1 92 ? 11.703 -9.650 13.986 1.00 85.50 92 GLN A N 1
ATOM 749 C CA . GLN A 1 92 ? 12.539 -8.447 13.858 1.00 85.50 92 GLN A CA 1
ATOM 750 C C . GLN A 1 92 ? 11.743 -7.216 13.417 1.00 85.50 92 GLN A C 1
ATOM 752 O O . GLN A 1 92 ? 12.098 -6.098 13.782 1.00 85.50 92 GLN A O 1
ATOM 757 N N . ILE A 1 93 ? 10.665 -7.412 12.655 1.00 84.81 93 ILE A N 1
ATOM 758 C CA . ILE A 1 93 ? 9.818 -6.326 12.157 1.00 84.81 93 ILE A CA 1
ATOM 759 C C . ILE A 1 93 ? 8.348 -6.627 12.443 1.00 84.81 93 ILE A C 1
ATOM 761 O O . ILE A 1 93 ? 7.959 -7.778 12.610 1.00 84.81 93 ILE A O 1
ATOM 765 N N . LYS A 1 94 ? 7.528 -5.578 12.482 1.00 82.31 94 LYS A N 1
ATOM 766 C CA . LYS A 1 94 ? 6.065 -5.678 12.385 1.00 82.31 94 LYS A CA 1
ATOM 767 C C . LYS A 1 94 ? 5.670 -5.367 10.945 1.00 82.31 94 LYS A C 1
ATOM 769 O O . LYS A 1 94 ? 6.309 -4.515 10.328 1.00 82.31 94 LYS A O 1
ATOM 774 N N . TRP A 1 95 ? 4.627 -6.003 10.426 1.00 87.94 95 TRP A N 1
ATOM 775 C CA . TRP A 1 95 ? 4.186 -5.810 9.042 1.00 87.94 95 TRP A CA 1
ATOM 776 C C . TRP A 1 95 ? 2.655 -5.761 8.942 1.00 87.94 95 TRP A C 1
ATOM 778 O O . TRP A 1 95 ? 1.975 -6.195 9.872 1.00 87.94 95 TRP A O 1
ATOM 788 N N . PRO A 1 96 ? 2.085 -5.196 7.862 1.00 86.81 96 PRO A N 1
ATOM 789 C CA . PRO A 1 96 ? 0.646 -5.256 7.595 1.00 86.81 96 PRO A CA 1
ATOM 790 C C . PRO A 1 96 ? 0.092 -6.677 7.770 1.00 86.81 96 PRO A C 1
ATOM 792 O O . PRO A 1 96 ? 0.648 -7.606 7.202 1.00 86.81 96 PRO A O 1
ATOM 795 N N . GLY A 1 97 ? -0.952 -6.855 8.581 1.00 83.12 97 GLY A N 1
ATOM 796 C CA . GLY A 1 97 ? -1.506 -8.173 8.934 1.00 83.12 97 GLY A CA 1
ATOM 797 C C . GLY A 1 97 ? -0.901 -8.850 10.170 1.00 83.12 97 GLY A C 1
ATOM 798 O O . GLY A 1 97 ? -1.571 -9.663 10.797 1.00 83.12 97 GLY A O 1
ATOM 799 N N . HIS A 1 98 ? 0.299 -8.463 10.630 1.00 77.50 98 HIS A N 1
ATOM 800 C CA . HIS A 1 98 ? 0.961 -9.136 11.757 1.00 77.50 98 HIS A CA 1
ATOM 801 C C . HIS A 1 98 ? 1.717 -8.175 12.692 1.00 77.50 98 HIS A C 1
ATOM 803 O O . HIS A 1 98 ? 2.669 -7.479 12.330 1.00 77.50 98 HIS A O 1
ATOM 809 N N . GLY A 1 99 ? 1.294 -8.121 13.959 1.00 67.44 99 GLY A N 1
ATOM 810 C CA . GLY A 1 99 ? 1.897 -7.250 14.980 1.00 67.44 99 GLY A CA 1
ATOM 811 C C . GLY A 1 99 ? 1.484 -5.770 14.912 1.00 67.44 99 GLY A C 1
ATOM 812 O O . GLY A 1 99 ? 1.811 -5.009 15.826 1.00 67.44 99 GLY A O 1
ATOM 813 N N . VAL A 1 100 ? 0.724 -5.374 13.884 1.00 65.06 100 VAL A N 1
ATOM 814 C CA . VAL A 1 100 ? 0.019 -4.078 13.777 1.00 65.06 100 VAL A CA 1
ATOM 815 C C . VAL A 1 100 ? -1.464 -4.158 14.163 1.00 65.06 100 VAL A C 1
ATOM 817 O O . VAL A 1 100 ? -2.144 -3.136 14.226 1.00 65.06 100 VAL A O 1
ATOM 820 N N . ALA A 1 101 ? -1.975 -5.352 14.479 1.00 67.75 101 ALA A N 1
ATOM 821 C CA . ALA A 1 101 ? -3.350 -5.533 14.921 1.00 67.75 101 ALA A CA 1
ATOM 822 C C . ALA A 1 101 ? -3.531 -4.950 16.331 1.00 67.75 101 ALA A C 1
ATOM 824 O O . ALA A 1 101 ? -3.232 -5.597 17.338 1.00 67.75 101 ALA A O 1
ATOM 825 N N . LEU A 1 102 ? -4.068 -3.728 16.402 1.00 69.25 102 LEU A N 1
ATOM 826 C CA . LEU A 1 102 ? -4.560 -3.079 17.625 1.00 69.25 102 LEU A CA 1
ATOM 827 C C . LEU A 1 102 ? -5.339 -4.061 18.519 1.00 69.25 102 LEU A C 1
ATOM 829 O O . LEU A 1 102 ? -5.227 -4.016 19.741 1.00 69.25 102 LEU A O 1
ATOM 833 N N . VAL A 1 103 ? -6.071 -4.992 17.899 1.00 66.62 103 VAL A N 1
ATOM 834 C CA . VAL A 1 103 ? -6.822 -6.069 18.555 1.00 66.62 103 VAL A CA 1
ATOM 835 C C . VAL A 1 103 ? -5.924 -7.034 19.331 1.00 66.62 103 VAL A C 1
ATOM 837 O O . VAL A 1 103 ? -6.172 -7.259 20.513 1.00 66.62 103 VAL A O 1
ATOM 840 N N . ALA A 1 104 ? -4.860 -7.556 18.718 1.00 67.00 104 ALA A N 1
ATOM 841 C CA . ALA A 1 104 ? -3.935 -8.477 19.381 1.00 67.00 104 ALA A CA 1
ATOM 842 C C . ALA A 1 104 ? -3.165 -7.783 20.519 1.00 67.00 104 ALA A C 1
ATOM 844 O O . ALA A 1 104 ? -2.973 -8.352 21.596 1.00 67.00 104 ALA A O 1
ATOM 845 N N . ALA A 1 105 ? -2.775 -6.520 20.312 1.00 71.62 105 ALA A N 1
ATOM 846 C CA . ALA A 1 105 ? -2.131 -5.711 21.344 1.00 71.62 105 ALA A CA 1
ATOM 847 C C . ALA A 1 105 ? -3.065 -5.451 22.538 1.00 71.62 105 ALA A C 1
ATOM 849 O O . ALA A 1 105 ? -2.657 -5.610 23.689 1.00 71.62 105 ALA A O 1
ATOM 850 N N . ALA A 1 106 ? -4.327 -5.107 22.274 1.00 74.94 106 ALA A N 1
ATOM 851 C CA . ALA A 1 106 ? -5.320 -4.868 23.312 1.00 74.94 106 ALA A CA 1
ATOM 852 C C . ALA A 1 106 ? -5.651 -6.145 24.096 1.00 74.94 106 ALA A C 1
ATOM 854 O O . ALA A 1 106 ? -5.690 -6.105 25.322 1.00 74.94 106 ALA A O 1
ATOM 855 N N . GLN A 1 107 ? -5.781 -7.293 23.422 1.00 72.25 107 GLN A N 1
ATOM 856 C CA . GLN A 1 107 ? -5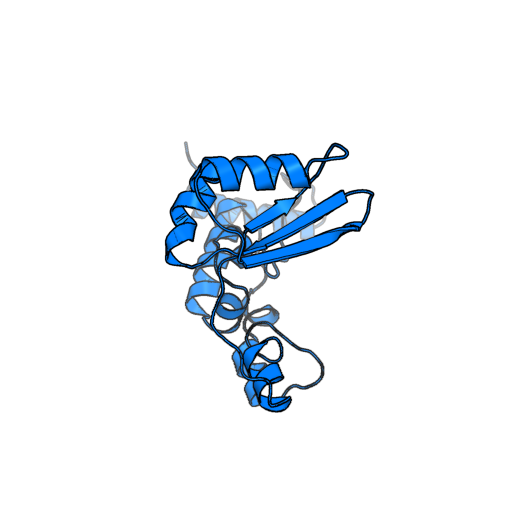.978 -8.591 24.077 1.00 72.25 107 GLN A CA 1
ATOM 857 C C . GLN A 1 107 ? -4.816 -8.949 25.009 1.00 72.25 107 GLN A C 1
ATOM 859 O O . GLN A 1 107 ? -5.050 -9.303 26.163 1.00 72.25 107 GLN A O 1
ATOM 864 N N . LYS A 1 108 ? -3.564 -8.789 24.558 1.00 77.38 108 LYS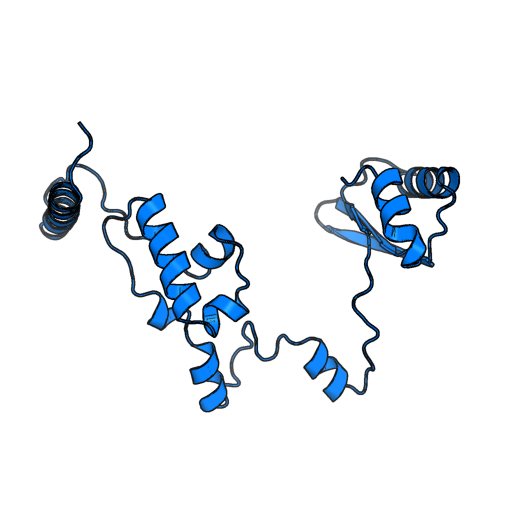 A N 1
ATOM 865 C CA . LYS A 1 108 ? -2.376 -9.034 25.395 1.00 77.38 108 LYS A CA 1
ATOM 866 C C . LYS A 1 108 ? -2.308 -8.097 26.605 1.00 77.38 108 LYS A C 1
ATOM 868 O O . LYS A 1 108 ? -1.833 -8.498 27.662 1.00 77.38 108 LYS A O 1
ATOM 873 N N . ALA A 1 109 ? -2.785 -6.864 26.454 1.00 83.94 109 ALA A N 1
ATOM 874 C CA . ALA A 1 109 ? -2.855 -5.877 27.526 1.00 83.94 109 ALA A CA 1
ATOM 875 C C . ALA A 1 109 ? -4.103 -6.021 28.425 1.00 83.94 109 ALA A C 1
ATOM 877 O O . ALA A 1 109 ? -4.272 -5.229 29.349 1.00 83.94 109 ALA A O 1
ATOM 878 N N . GLY A 1 110 ? -4.999 -6.982 28.158 1.00 85.56 110 GLY A N 1
ATOM 879 C CA . GLY A 1 110 ? -6.271 -7.122 28.880 1.00 85.56 110 GLY A CA 1
ATOM 880 C C . GLY A 1 110 ? -7.266 -5.981 28.623 1.00 85.56 110 GLY A C 1
ATOM 881 O O . GLY A 1 110 ? -8.241 -5.821 29.355 1.00 85.56 110 GLY A O 1
ATOM 882 N N . ILE A 1 111 ? -7.036 -5.174 27.586 1.00 86.50 111 ILE A N 1
ATOM 883 C CA . ILE A 1 111 ? -7.875 -4.040 27.208 1.00 86.50 111 ILE A CA 1
ATOM 884 C C . ILE A 1 111 ? -8.993 -4.546 26.295 1.00 86.50 111 ILE A C 1
ATOM 886 O O . ILE A 1 111 ? -8.763 -5.000 25.174 1.00 86.50 111 ILE A O 1
ATOM 890 N N . LYS A 1 112 ? -10.240 -4.429 26.754 1.00 81.38 112 LYS A N 1
ATOM 891 C CA . LYS A 1 112 ? -11.415 -4.729 25.932 1.00 81.38 112 LYS A CA 1
ATOM 892 C C . LYS A 1 112 ? -11.653 -3.596 24.934 1.00 81.38 112 LYS A C 1
ATOM 894 O O . LYS A 1 112 ? -12.071 -2.505 25.318 1.00 81.38 112 LYS A O 1
ATOM 899 N N . LEU A 1 113 ? -11.427 -3.861 23.650 1.00 76.31 113 LEU A N 1
ATOM 900 C CA . LEU A 1 113 ? -11.786 -2.924 22.584 1.00 76.31 113 LEU A CA 1
ATOM 901 C C . LEU A 1 113 ? -13.308 -2.869 22.408 1.00 76.31 113 LEU A C 1
ATOM 903 O O . LEU A 1 113 ? -13.984 -3.898 22.426 1.00 76.31 113 LEU A O 1
ATOM 907 N N . VAL A 1 114 ? -13.851 -1.665 22.225 1.00 76.06 114 VAL A N 1
ATOM 908 C CA . VAL A 1 114 ? -15.292 -1.435 22.048 1.00 76.06 114 VAL A CA 1
ATOM 909 C C . VAL A 1 114 ? -15.551 -0.818 20.681 1.00 76.06 114 VAL A C 1
ATOM 911 O O . VAL A 1 114 ? -15.566 0.406 20.568 1.00 76.06 114 VAL A O 1
ATOM 914 N N . GLY A 1 115 ? -15.802 -1.690 19.696 1.00 64.44 115 GLY A N 1
ATOM 915 C CA . GLY A 1 115 ? -16.288 -1.380 18.345 1.00 64.44 115 GLY A CA 1
ATOM 916 C C . GLY A 1 115 ? -15.424 -0.409 17.521 1.00 64.44 115 GLY A C 1
ATOM 917 O O . GLY A 1 115 ? -14.592 0.318 18.058 1.00 64.44 115 GLY A O 1
ATOM 918 N N . PRO A 1 116 ? -15.629 -0.331 16.198 1.00 67.62 116 PRO A N 1
ATOM 919 C CA . PRO A 1 116 ? -15.262 0.867 15.462 1.00 67.62 116 PRO A CA 1
ATOM 920 C C . PRO A 1 116 ? -16.279 1.965 15.805 1.00 67.62 116 PRO A C 1
ATOM 922 O O . PRO A 1 116 ? -17.470 1.847 15.512 1.00 67.62 116 PRO A O 1
ATOM 925 N N . LYS A 1 117 ? -15.829 3.033 16.469 1.00 78.31 117 LYS A N 1
ATOM 926 C CA . LYS A 1 117 ? -16.637 4.246 16.640 1.00 78.31 117 LYS A CA 1
ATOM 927 C C . LYS A 1 117 ? -16.329 5.194 15.492 1.00 78.31 117 LYS A C 1
ATOM 929 O O . LYS A 1 117 ? -15.170 5.528 15.273 1.00 78.31 117 LYS A O 1
ATOM 934 N N . VAL A 1 118 ? -17.365 5.637 14.787 1.00 80.38 118 VAL A N 1
ATOM 935 C CA . VAL A 1 118 ? -17.220 6.678 13.768 1.00 80.38 118 VAL A CA 1
ATOM 936 C C . VAL A 1 118 ? -16.936 8.000 14.473 1.00 80.38 118 VAL A C 1
ATOM 938 O O . VAL A 1 118 ? -17.714 8.438 15.324 1.00 80.38 118 VAL A O 1
ATOM 941 N N . ALA A 1 119 ? -15.808 8.607 14.124 1.00 85.62 119 ALA A N 1
ATOM 942 C CA . ALA A 1 119 ? -15.408 9.924 14.580 1.00 85.62 119 ALA A CA 1
ATOM 943 C C . ALA A 1 119 ? -15.176 10.828 13.368 1.00 85.62 119 ALA A C 1
ATOM 945 O O . ALA A 1 119 ? -14.752 10.366 12.310 1.00 85.62 119 ALA A O 1
ATOM 946 N N . PHE A 1 120 ? -15.458 12.111 13.540 1.00 85.31 120 PHE A N 1
ATOM 947 C CA . PHE A 1 120 ? -15.180 13.147 12.561 1.00 85.31 120 PHE A CA 1
ATOM 948 C C . PHE A 1 120 ? -13.848 13.789 12.916 1.00 85.31 120 PHE A C 1
ATOM 950 O O . PHE A 1 120 ? -13.661 14.252 14.045 1.00 85.31 120 PHE A O 1
ATOM 957 N N . LEU A 1 121 ? -12.931 13.787 11.953 1.00 86.06 121 LEU A N 1
ATOM 958 C CA . LEU A 1 121 ? -11.701 14.556 12.026 1.00 86.06 121 LEU A CA 1
ATOM 959 C C . LEU A 1 121 ? -11.981 15.944 11.459 1.00 86.06 121 LEU A C 1
ATOM 961 O O . LEU A 1 121 ? -12.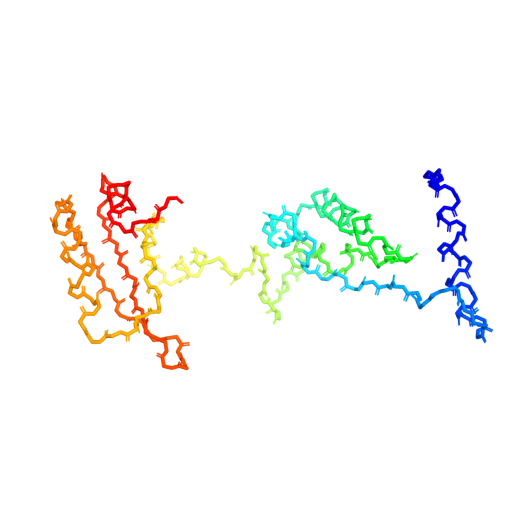358 16.085 10.298 1.00 86.06 121 LEU A O 1
ATOM 965 N N . ILE A 1 122 ? -11.793 16.950 12.294 1.00 82.25 122 ILE A N 1
ATOM 966 C CA . ILE A 1 122 ? -11.800 18.347 11.900 1.00 82.25 122 ILE A CA 1
ATOM 967 C C . ILE A 1 122 ? -10.344 18.773 11.815 1.00 82.25 122 ILE A C 1
ATOM 969 O O . ILE A 1 122 ? -9.654 18.796 12.835 1.00 82.25 122 ILE A O 1
ATOM 973 N N . SER A 1 123 ? -9.900 19.116 10.617 1.00 76.00 123 SER A N 1
ATOM 974 C CA . SER A 1 123 ? -8.543 19.594 10.358 1.00 76.00 123 SER A CA 1
ATOM 975 C C . SER A 1 123 ? -8.558 21.089 10.035 1.00 76.00 123 SER A C 1
ATOM 977 O O . SER A 1 123 ? -9.581 21.603 9.590 1.00 76.00 123 SER A O 1
ATOM 979 N N . GLU A 1 124 ? -7.414 21.749 10.228 1.00 66.19 124 GLU A N 1
ATOM 980 C CA . GLU A 1 124 ? -7.102 23.075 9.668 1.00 66.19 124 GLU A CA 1
ATOM 981 C C . GLU A 1 124 ? -7.994 24.215 10.192 1.00 66.19 124 GLU A C 1
ATOM 983 O O . GLU A 1 124 ? -8.741 24.853 9.458 1.00 66.19 124 GLU A O 1
ATOM 988 N N . TRP A 1 125 ? -7.915 24.497 11.497 1.00 72.75 125 TRP A N 1
ATOM 989 C CA . TRP A 1 125 ? -8.555 25.691 12.062 1.00 72.75 125 TRP A CA 1
ATOM 990 C C . TRP A 1 125 ? -7.769 26.952 11.706 1.00 72.75 125 TRP A C 1
ATOM 992 O O . TRP A 1 125 ? -6.618 27.097 12.111 1.00 72.75 125 TRP A O 1
ATOM 1002 N N . GLU A 1 126 ? -8.404 27.883 10.999 1.00 66.56 126 GLU A N 1
ATOM 1003 C CA . GLU A 1 126 ? -7.761 29.131 10.566 1.00 66.56 126 GLU A CA 1
ATOM 1004 C C . GLU A 1 126 ? -7.950 30.296 11.555 1.00 66.56 126 GLU A C 1
ATOM 1006 O O . GLU A 1 126 ? -7.354 31.360 11.384 1.00 66.56 126 GLU A O 1
ATOM 1011 N N . HIS A 1 127 ? -8.760 30.125 12.608 1.00 77.12 127 HIS A N 1
ATOM 1012 C CA . HIS A 1 127 ? -9.101 31.210 13.530 1.00 77.12 127 HIS A CA 1
ATOM 1013 C C . HIS A 1 127 ? -9.426 30.759 14.960 1.00 77.12 127 HIS A C 1
ATOM 1015 O O . HIS A 1 127 ? -9.856 29.634 15.233 1.00 77.12 127 HIS A O 1
ATOM 1021 N N . LEU A 1 128 ? -9.257 31.695 15.900 1.00 76.25 128 LEU A N 1
ATOM 1022 C CA . LEU A 1 128 ? -9.736 31.547 17.272 1.00 76.25 128 LEU A CA 1
ATOM 1023 C C . LEU A 1 128 ? -11.265 31.428 17.275 1.00 76.25 128 LEU A C 1
ATOM 1025 O O . LEU A 1 128 ? -11.956 32.232 16.657 1.00 76.25 128 LEU A O 1
ATOM 1029 N N . GLY A 1 129 ? -11.787 30.447 18.010 1.00 80.12 129 GLY A N 1
ATOM 1030 C CA . GLY A 1 129 ? -13.229 30.203 18.100 1.00 80.12 129 GLY A CA 1
ATOM 1031 C C . GLY A 1 129 ? -13.777 29.178 17.103 1.00 80.12 129 GLY A C 1
ATOM 1032 O O . GLY A 1 129 ? -14.940 28.814 17.237 1.00 80.12 129 GLY A O 1
ATOM 1033 N N . ALA A 1 130 ? -12.955 28.615 16.206 1.00 80.88 130 ALA A N 1
ATOM 1034 C CA . ALA A 1 130 ? -13.374 27.569 15.260 1.00 80.88 130 ALA A CA 1
ATOM 1035 C C . ALA A 1 130 ? -14.122 26.393 15.925 1.00 80.88 130 ALA A C 1
ATOM 1037 O O . ALA A 1 130 ? -15.078 25.851 15.373 1.00 80.88 130 ALA A O 1
ATOM 1038 N N . VAL A 1 131 ? -13.735 26.027 17.152 1.00 81.44 131 VAL A N 1
ATOM 1039 C CA . VAL A 1 131 ? -14.440 25.015 17.954 1.00 81.44 131 VAL A CA 1
ATOM 1040 C C . VAL A 1 131 ? -15.883 25.416 18.246 1.00 81.44 131 VAL A C 1
ATOM 1042 O O . VAL A 1 131 ? -16.784 24.591 18.108 1.00 81.44 131 VAL A O 1
ATOM 1045 N N . ALA A 1 132 ? -16.105 26.664 18.660 1.00 85.25 132 ALA A N 1
ATOM 1046 C CA . ALA A 1 132 ? -17.434 27.163 18.984 1.00 85.25 132 ALA A CA 1
ATOM 1047 C C . ALA A 1 132 ? -18.321 27.162 17.736 1.00 85.25 132 ALA A C 1
ATOM 1049 O O . ALA A 1 132 ? -19.432 26.651 17.800 1.00 85.25 132 ALA A O 1
ATOM 1050 N N . ASP A 1 133 ? -17.796 27.601 16.589 1.00 86.19 133 ASP A N 1
ATOM 1051 C CA . ASP A 1 133 ? -18.537 27.603 15.322 1.00 86.19 133 ASP A CA 1
ATOM 1052 C C . ASP A 1 133 ? -19.007 26.197 14.928 1.00 86.19 133 ASP A C 1
ATOM 1054 O O . ASP A 1 133 ? -20.143 25.997 14.493 1.00 86.19 133 ASP A O 1
ATOM 1058 N N . ILE A 1 134 ? -18.142 25.196 15.103 1.00 85.75 134 ILE A N 1
ATOM 1059 C CA . ILE A 1 134 ? -18.463 23.806 14.771 1.00 85.75 134 ILE A CA 1
ATOM 1060 C C . ILE A 1 134 ? -19.483 23.225 15.748 1.00 85.75 134 ILE A C 1
ATOM 1062 O O . ILE A 1 134 ? -20.438 22.569 15.324 1.00 85.75 134 ILE A O 1
ATOM 1066 N N . LEU A 1 135 ? -19.317 23.483 17.045 1.00 87.00 135 LEU A N 1
ATOM 1067 C CA . LEU A 1 135 ? -20.292 23.062 18.045 1.00 87.00 135 LEU A CA 1
ATOM 1068 C C . LEU A 1 135 ? -21.652 23.729 17.813 1.00 87.00 135 LEU A C 1
ATOM 1070 O O . LEU A 1 135 ? -22.666 23.041 17.889 1.00 87.00 135 LEU A O 1
ATOM 1074 N N . SER A 1 136 ? -21.686 25.009 17.435 1.00 88.31 136 SER A N 1
ATOM 1075 C CA . SER A 1 136 ? -22.920 25.721 17.092 1.00 88.31 136 SER A CA 1
ATOM 1076 C C . SER A 1 136 ? -23.600 25.146 15.849 1.00 88.31 136 SER A C 1
ATOM 1078 O O . SER A 1 136 ? -24.818 24.987 15.848 1.00 88.31 136 SER A O 1
ATOM 1080 N N . LYS A 1 137 ? -22.852 24.758 14.807 1.00 88.56 137 LYS A N 1
ATOM 1081 C CA . LYS A 1 137 ? -23.427 24.062 13.636 1.00 88.56 137 LYS A CA 1
ATOM 1082 C C . LYS A 1 137 ? -24.063 22.725 14.022 1.00 88.56 137 LYS A C 1
ATOM 1084 O O . LYS A 1 137 ? -25.164 22.404 13.572 1.00 88.56 137 LYS A O 1
ATOM 1089 N N . LEU A 1 138 ? -23.392 21.949 14.874 1.00 88.62 138 LEU A N 1
ATOM 1090 C CA . LEU A 1 138 ? -23.923 20.676 15.367 1.00 88.62 138 LEU A CA 1
ATOM 1091 C C . LEU A 1 138 ? -25.148 20.881 16.270 1.00 88.62 138 LEU A C 1
ATOM 1093 O O . LEU A 1 138 ? -26.120 20.134 16.152 1.00 88.62 138 LEU A O 1
ATOM 1097 N N . GLU A 1 139 ? -25.145 21.915 17.110 1.00 90.25 139 GLU A N 1
ATOM 1098 C CA . GLU A 1 139 ? -26.278 22.296 17.954 1.00 90.25 139 GLU A CA 1
ATOM 1099 C C . GLU A 1 139 ? -27.496 22.720 17.122 1.00 90.25 139 GLU A C 1
ATOM 1101 O O . GLU A 1 139 ? -28.592 22.212 17.352 1.00 90.25 139 GLU A O 1
ATOM 1106 N N . GLN A 1 140 ? -27.313 23.574 16.108 1.00 89.31 140 GLN A N 1
ATOM 1107 C CA . GLN A 1 140 ? -28.379 23.981 15.180 1.00 89.31 140 GLN A CA 1
ATOM 1108 C C . GLN A 1 140 ? -28.971 22.778 14.433 1.00 89.31 140 GLN A C 1
ATOM 1110 O O . GLN A 1 140 ? -30.172 22.723 14.169 1.00 89.31 140 GLN A O 1
ATOM 1115 N N . ALA A 1 141 ? -28.147 21.768 14.151 1.00 89.50 141 ALA A N 1
ATOM 1116 C CA . ALA A 1 141 ? -28.592 20.495 13.602 1.00 89.50 141 ALA A CA 1
ATOM 1117 C C . ALA A 1 141 ? -29.197 19.546 14.658 1.00 89.50 141 ALA A C 1
ATOM 1119 O O . ALA A 1 141 ? -29.597 18.431 14.323 1.00 89.50 141 ALA A O 1
ATOM 1120 N N . GLY A 1 142 ? -29.292 19.924 15.933 1.00 88.44 142 GLY A N 1
ATOM 1121 C CA . GLY A 1 142 ? -29.799 19.078 17.018 1.00 88.44 142 GLY A CA 1
ATOM 1122 C C . GLY A 1 142 ? -28.951 17.823 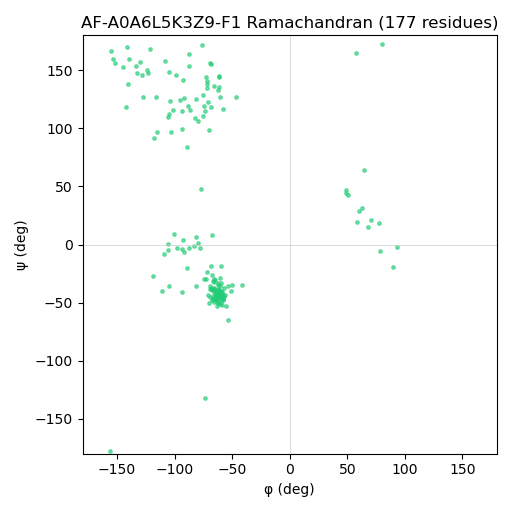17.258 1.00 88.44 142 GLY A C 1
ATOM 1123 O O . GLY A 1 142 ? -29.486 16.761 17.593 1.00 88.44 142 GLY A O 1
ATOM 1124 N N . VAL A 1 143 ? -27.642 17.905 17.013 1.00 90.25 143 VAL A N 1
ATOM 1125 C CA . VAL A 1 143 ? -26.680 16.816 17.183 1.00 90.25 143 VAL A CA 1
ATOM 1126 C C . VAL A 1 143 ? -25.845 17.054 18.437 1.00 90.25 143 VAL A C 1
ATOM 1128 O O . VAL A 1 143 ? -24.978 17.919 18.478 1.00 90.25 143 VAL A O 1
ATOM 1131 N N . ASN A 1 144 ? -26.040 16.203 19.445 1.00 87.94 144 ASN A N 1
ATOM 1132 C CA . ASN A 1 144 ? -25.209 16.232 20.648 1.00 87.94 144 ASN A CA 1
ATOM 1133 C C . ASN A 1 144 ? -23.878 15.499 20.428 1.00 87.94 144 ASN A C 1
ATOM 1135 O O . ASN A 1 144 ? -23.860 14.306 20.089 1.00 87.94 144 ASN A O 1
ATOM 1139 N N . VAL A 1 145 ? -22.777 16.199 20.699 1.00 87.62 145 VAL A N 1
ATOM 1140 C CA . VAL A 1 145 ? -21.421 15.639 20.745 1.00 87.62 145 VAL A CA 1
ATOM 1141 C C . VAL A 1 145 ? -21.268 14.768 21.990 1.00 87.62 145 VAL A C 1
ATOM 1143 O O . VAL A 1 145 ? -21.714 15.131 23.074 1.00 87.62 145 VAL A O 1
ATOM 1146 N N . THR A 1 146 ? -20.677 13.580 21.835 1.00 88.19 146 THR A N 1
ATOM 1147 C CA . THR A 1 146 ? -20.469 12.643 22.954 1.00 88.19 146 THR A CA 1
ATOM 1148 C C . THR A 1 146 ? -19.094 12.812 23.589 1.00 88.19 146 THR A C 1
ATOM 1150 O O . THR A 1 146 ? -18.984 12.791 24.809 1.00 88.19 146 THR A O 1
ATOM 1153 N N . ALA A 1 147 ? -18.055 13.015 22.782 1.00 86.06 147 ALA A N 1
ATOM 1154 C CA . ALA A 1 147 ? -16.806 13.611 23.239 1.00 86.06 147 ALA A CA 1
ATOM 1155 C C . ALA A 1 147 ? -16.101 14.295 22.069 1.00 86.06 147 ALA A C 1
ATOM 1157 O O . ALA A 1 147 ? -16.347 13.966 20.905 1.00 86.06 147 ALA A O 1
ATOM 1158 N N . MET A 1 148 ? -15.204 15.213 22.405 1.00 87.38 148 MET A N 1
ATOM 1159 C CA . MET A 1 148 ? -14.327 15.903 21.474 1.00 87.38 148 MET A CA 1
ATOM 1160 C C . MET A 1 148 ? -12.955 16.039 22.121 1.00 87.38 148 MET A C 1
ATOM 1162 O O . MET A 1 148 ? -12.868 16.337 23.310 1.00 87.38 148 MET A O 1
ATOM 1166 N N . GLN A 1 149 ? -11.908 15.814 21.338 1.00 86.19 149 GLN A N 1
ATOM 1167 C CA . GLN A 1 149 ? -10.526 15.969 21.761 1.00 86.19 149 GLN A CA 1
ATOM 1168 C C . GLN A 1 149 ? -9.802 16.862 20.764 1.00 86.19 149 GLN A C 1
ATOM 1170 O O . GLN A 1 149 ? -9.827 16.589 19.564 1.00 86.19 149 GLN A O 1
ATOM 1175 N N . ALA A 1 150 ? -9.156 17.911 21.267 1.00 82.06 150 ALA A N 1
ATOM 1176 C CA . ALA A 1 150 ? -8.288 18.750 20.457 1.00 82.06 150 ALA A CA 1
ATOM 1177 C C . ALA A 1 150 ? -7.003 17.990 20.108 1.00 82.06 150 ALA A C 1
ATOM 1179 O O . ALA A 1 150 ? -6.461 17.251 20.934 1.00 82.06 150 ALA A O 1
ATOM 1180 N N . ILE A 1 151 ? -6.535 18.173 18.881 1.00 78.50 151 ILE A N 1
ATOM 1181 C CA . ILE A 1 151 ? -5.284 17.613 18.385 1.00 78.50 151 ILE A CA 1
ATOM 1182 C C . ILE A 1 151 ? -4.444 18.726 17.764 1.00 78.50 151 ILE A C 1
ATOM 1184 O O . ILE A 1 151 ? -4.964 19.662 17.156 1.00 78.50 151 ILE A O 1
ATOM 1188 N N . GLU A 1 152 ? -3.134 18.597 17.905 1.00 72.00 152 GLU A N 1
ATOM 1189 C CA . GLU A 1 152 ? -2.154 19.416 17.205 1.00 72.00 152 GLU A CA 1
ATOM 1190 C C . GLU A 1 152 ? -1.357 18.487 16.293 1.00 72.00 152 GLU A C 1
ATOM 1192 O O . GLU A 1 152 ? -0.856 17.452 16.738 1.00 72.00 152 GLU A O 1
ATOM 1197 N N . THR A 1 153 ? -1.275 18.825 15.009 1.00 66.06 153 THR A N 1
ATOM 1198 C CA . THR A 1 153 ? -0.583 17.996 14.010 1.00 66.06 153 THR A CA 1
ATOM 1199 C C . THR A 1 153 ? 0.825 18.504 13.672 1.00 66.06 153 THR A C 1
ATOM 1201 O O . THR A 1 153 ? 1.447 17.976 12.755 1.00 66.06 153 THR A O 1
ATOM 1204 N N . GLY A 1 154 ? 1.347 19.492 14.411 1.00 61.59 154 GLY A N 1
ATOM 1205 C CA . GLY A 1 154 ? 2.589 20.207 14.083 1.00 61.59 154 GLY A CA 1
ATOM 1206 C C . GLY A 1 154 ? 2.381 21.296 13.018 1.00 61.59 154 GLY A C 1
ATOM 1207 O O . GLY A 1 154 ? 1.286 21.423 12.471 1.00 61.59 154 GLY A O 1
ATOM 1208 N N . ASP A 1 155 ? 3.408 22.112 12.746 1.00 70.31 155 ASP A N 1
ATOM 1209 C CA . ASP A 1 155 ? 3.371 23.232 11.778 1.00 70.31 155 ASP A CA 1
ATOM 1210 C C . ASP A 1 155 ? 2.176 24.193 11.955 1.00 70.31 155 ASP A C 1
ATOM 1212 O O . ASP A 1 155 ? 1.542 24.601 10.984 1.00 70.31 155 ASP A O 1
ATOM 1216 N N . TRP A 1 156 ? 1.843 24.554 13.203 1.00 64.88 156 TRP A N 1
ATOM 1217 C CA . TRP A 1 156 ? 0.717 25.448 13.534 1.00 64.88 156 TRP A CA 1
ATOM 1218 C C . TRP A 1 156 ? -0.660 24.960 13.049 1.00 64.88 156 TRP A C 1
ATOM 1220 O O . TRP A 1 156 ? -1.606 25.741 12.963 1.00 64.88 156 TRP A O 1
ATOM 1230 N N . ARG A 1 157 ? -0.801 23.663 12.752 1.00 70.25 157 ARG A N 1
ATOM 1231 C CA . ARG A 1 157 ? -2.076 23.062 12.353 1.00 70.25 157 ARG A CA 1
ATOM 1232 C C . ARG A 1 157 ? -2.797 22.485 13.561 1.00 70.25 157 ARG A C 1
ATOM 1234 O O . ARG A 1 157 ? -2.350 21.508 14.170 1.00 70.25 157 ARG A O 1
ATOM 1241 N N . TYR A 1 158 ? -3.946 23.077 13.856 1.00 74.31 158 TYR A N 1
ATOM 1242 C CA . TYR A 1 158 ? -4.852 22.647 14.912 1.00 74.31 158 TYR A CA 1
ATOM 1243 C C . TYR A 1 158 ? -6.071 21.934 14.331 1.00 74.31 158 TYR A C 1
ATOM 1245 O O . TYR A 1 158 ? -6.535 22.252 13.233 1.00 74.31 158 TYR A O 1
ATOM 1253 N N . GLY A 1 159 ? -6.590 20.972 15.088 1.00 82.44 159 GLY A N 1
ATOM 1254 C CA . GLY A 1 159 ? -7.791 20.230 14.742 1.00 82.44 159 GLY A CA 1
ATOM 1255 C C . GLY A 1 159 ? -8.485 19.637 15.963 1.00 82.44 159 GLY A C 1
ATOM 1256 O O . GLY A 1 159 ? -8.051 19.795 17.105 1.00 82.44 159 GLY A O 1
ATOM 1257 N N . ALA A 1 160 ? -9.565 18.900 15.726 1.00 85.31 160 ALA A N 1
ATOM 1258 C CA . ALA A 1 160 ? -10.177 18.062 16.748 1.00 85.31 160 ALA A CA 1
ATOM 1259 C C . ALA A 1 160 ? -10.749 16.784 16.159 1.00 85.31 160 ALA A C 1
ATOM 1261 O O . ALA A 1 160 ? -11.199 16.735 15.017 1.00 85.31 160 ALA A O 1
ATOM 1262 N N . ILE A 1 161 ? -10.795 15.757 16.994 1.00 87.56 161 ILE A N 1
ATOM 1263 C CA . ILE A 1 161 ? -11.563 14.550 16.735 1.00 87.56 161 ILE A CA 1
ATOM 1264 C C . ILE A 1 161 ? -12.809 14.626 17.606 1.00 87.56 161 ILE A C 1
ATOM 1266 O O . ILE A 1 161 ? -12.698 14.740 18.828 1.00 87.56 161 ILE A O 1
ATOM 1270 N N . LEU A 1 162 ? -13.993 14.538 17.004 1.00 89.31 162 LEU A N 1
ATOM 1271 C CA . LEU A 1 162 ? -15.249 14.435 17.746 1.00 89.31 162 LEU A CA 1
ATOM 1272 C C . LEU A 1 162 ? -16.032 13.196 17.347 1.00 89.31 162 LEU A C 1
ATOM 1274 O O . LEU A 1 162 ? -15.974 12.740 16.209 1.00 89.31 162 LEU A O 1
ATOM 1278 N N . TRP A 1 163 ? -16.808 12.658 18.282 1.00 89.88 163 TRP A N 1
ATOM 1279 C CA . TRP A 1 163 ? -17.721 11.557 18.000 1.00 89.88 163 TRP A CA 1
ATOM 1280 C C . TRP A 1 163 ? -19.108 11.825 18.572 1.00 89.88 163 TRP A C 1
ATOM 1282 O O . TRP A 1 163 ? -19.287 12.467 19.612 1.00 89.88 163 TRP A O 1
ATOM 1292 N N . VAL A 1 164 ? -20.105 11.309 17.862 1.00 89.38 164 VAL A N 1
ATOM 1293 C CA . VAL A 1 164 ? -21.530 11.432 18.176 1.00 89.38 164 VAL A CA 1
ATOM 1294 C C . VAL A 1 164 ? -22.131 10.040 18.352 1.00 89.38 164 VAL A C 1
ATOM 1296 O O . VAL A 1 164 ? -21.523 9.025 18.002 1.00 89.38 164 VAL A O 1
ATOM 1299 N N . LYS A 1 165 ? -23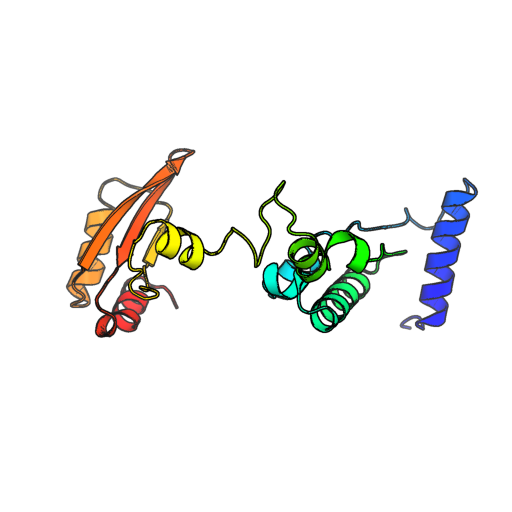.354 9.962 18.882 1.00 87.31 165 LYS A N 1
ATOM 1300 C CA . LYS A 1 165 ? -24.078 8.684 18.945 1.00 87.31 165 LYS A CA 1
ATOM 1301 C C . LYS A 1 165 ? -24.309 8.133 17.526 1.00 87.31 165 LYS A C 1
ATOM 1303 O O . LYS A 1 165 ? -24.640 8.929 16.650 1.00 87.31 165 LYS A O 1
ATOM 1308 N N . PRO A 1 166 ? -24.266 6.803 17.305 1.00 84.88 166 PRO A N 1
ATOM 1309 C CA . PRO A 1 166 ? -24.402 6.210 15.970 1.00 84.88 166 PRO A CA 1
ATOM 1310 C C . PRO A 1 166 ? -25.622 6.690 15.171 1.00 84.88 166 PRO A C 1
ATOM 1312 O O . PRO A 1 166 ? -25.517 7.010 13.994 1.00 84.88 166 PRO A O 1
ATOM 1315 N N . ARG A 1 167 ? -26.765 6.857 15.847 1.00 86.62 167 ARG A N 1
ATOM 1316 C CA . ARG A 1 167 ? -28.013 7.389 15.267 1.00 86.62 167 ARG A CA 1
ATOM 1317 C C . ARG A 1 167 ? -27.912 8.807 14.683 1.00 86.62 167 ARG A C 1
ATOM 1319 O O . ARG A 1 167 ? -28.778 9.205 13.918 1.00 86.62 167 ARG A O 1
ATOM 1326 N N . ASN A 1 168 ? -26.888 9.569 15.065 1.00 88.31 168 ASN A N 1
ATOM 1327 C CA . ASN A 1 168 ? -26.690 10.956 14.655 1.00 88.31 168 ASN A CA 1
ATOM 1328 C C . ASN A 1 168 ? -25.569 11.114 13.614 1.00 88.31 168 ASN A C 1
ATOM 1330 O O . ASN A 1 168 ? -25.317 12.243 13.211 1.00 88.31 168 ASN A O 1
ATOM 1334 N N . ILE A 1 169 ? -24.899 10.036 13.178 1.00 86.06 169 ILE A N 1
ATOM 1335 C CA . ILE A 1 169 ? -23.739 10.124 12.270 1.00 86.06 169 ILE A CA 1
ATOM 1336 C C . ILE A 1 169 ? -24.116 10.813 10.955 1.00 86.06 169 ILE A C 1
ATOM 1338 O O . ILE A 1 169 ? -23.484 11.798 10.595 1.00 86.06 169 ILE A O 1
ATOM 1342 N N . SER A 1 170 ? -25.171 10.364 10.269 1.00 85.69 170 SER A N 1
ATOM 1343 C CA . SER A 1 170 ? -25.579 10.954 8.982 1.00 85.69 170 SER A CA 1
ATOM 1344 C C . SER A 1 170 ? -25.968 12.428 9.114 1.00 85.69 170 SER A C 1
ATOM 1346 O O . SER A 1 170 ? -25.604 13.249 8.279 1.00 85.69 170 SER A O 1
ATOM 1348 N N . LYS A 1 171 ? -26.653 12.783 10.208 1.00 87.56 171 LYS A N 1
ATOM 1349 C CA . LYS A 1 171 ? -27.047 14.168 10.493 1.00 87.56 171 LYS A CA 1
ATOM 1350 C C . LYS A 1 171 ? -25.837 15.052 10.809 1.00 87.56 171 LYS A C 1
ATOM 1352 O O . LYS A 1 171 ? -25.790 16.201 10.385 1.00 87.56 171 LYS A O 1
ATOM 1357 N N . ALA A 1 172 ? -24.857 14.508 11.531 1.00 86.62 172 ALA A N 1
ATOM 1358 C CA . ALA A 1 172 ? -23.603 15.184 11.840 1.00 86.62 172 ALA A CA 1
ATOM 1359 C C . ALA A 1 172 ? -22.761 15.412 10.578 1.00 86.62 172 ALA A C 1
ATOM 1361 O O . ALA A 1 172 ? -22.280 16.519 10.377 1.00 86.62 172 ALA A O 1
ATOM 1362 N N . ALA A 1 173 ? -22.640 14.406 9.705 1.00 86.75 173 ALA A N 1
ATOM 1363 C CA . ALA A 1 173 ? -21.923 14.526 8.434 1.00 86.75 173 ALA A CA 1
ATOM 1364 C C . ALA A 1 173 ? -22.515 15.644 7.559 1.00 86.75 173 ALA A C 1
ATOM 1366 O O . ALA A 1 173 ? -21.789 16.529 7.109 1.00 86.75 173 ALA A O 1
ATOM 1367 N N . GLN A 1 174 ? -23.847 15.678 7.435 1.00 86.81 174 GLN A N 1
ATOM 1368 C CA . GLN A 1 174 ? -24.555 16.727 6.701 1.00 86.81 174 GLN A CA 1
ATOM 1369 C C . GLN A 1 174 ? -24.336 18.122 7.310 1.00 86.81 174 GLN A C 1
ATOM 1371 O O . GLN A 1 174 ? -24.075 19.074 6.581 1.00 86.81 174 GLN A O 1
ATOM 1376 N N . ALA A 1 175 ? -24.406 18.251 8.639 1.00 85.75 175 ALA A N 1
ATOM 1377 C CA . ALA A 1 175 ? -24.184 19.522 9.335 1.00 85.75 175 ALA A CA 1
ATOM 1378 C C . ALA A 1 175 ? -22.738 20.037 9.209 1.00 85.75 175 ALA A C 1
ATOM 1380 O O . ALA A 1 175 ? -22.503 21.245 9.224 1.00 85.75 175 ALA A O 1
ATOM 1381 N N . LEU A 1 176 ? -21.775 19.123 9.075 1.00 83.88 176 LEU A N 1
ATOM 1382 C CA . LEU A 1 176 ? -20.359 19.431 8.883 1.00 83.88 176 LEU A CA 1
ATOM 1383 C C . LEU A 1 176 ? -19.978 19.625 7.405 1.00 83.88 176 LEU A C 1
ATOM 1385 O O . LEU A 1 176 ? -18.830 19.956 7.128 1.00 83.88 176 LEU A O 1
ATOM 1389 N N . GLY A 1 177 ? -20.915 19.450 6.465 1.00 80.00 177 GLY A N 1
ATOM 1390 C CA . GLY A 1 177 ? -20.653 19.597 5.030 1.00 80.00 177 GLY A CA 1
ATOM 1391 C C . GLY A 1 177 ? -19.786 18.483 4.438 1.00 80.00 177 GLY A C 1
ATOM 1392 O O . GLY A 1 177 ? -19.178 18.676 3.392 1.00 80.00 177 GLY A O 1
ATOM 1393 N N . ILE A 1 178 ? -19.719 17.330 5.108 1.00 70.06 178 ILE A N 1
ATOM 1394 C CA . ILE A 1 178 ? -18.986 16.149 4.652 1.00 70.06 178 ILE A CA 1
ATOM 1395 C C . ILE A 1 178 ? -19.998 15.278 3.896 1.00 70.06 178 ILE A C 1
ATOM 1397 O O . ILE A 1 178 ? -20.825 14.617 4.529 1.00 70.06 178 ILE A O 1
ATOM 1401 N N . SER A 1 179 ? -19.989 15.348 2.560 1.00 46.50 179 SER A N 1
ATOM 1402 C CA . SER A 1 179 ? -20.784 14.481 1.673 1.00 46.50 179 SER A CA 1
ATOM 1403 C C . SER A 1 179 ? -20.004 13.243 1.262 1.00 46.50 179 SER A C 1
ATOM 1405 O O . SER A 1 179 ? -18.886 13.446 0.734 1.00 46.50 179 SER A O 1
#

Foldseek 3Di:
DDDDPVRLLVLLVVQVVCVVVVHDHPDHAAEDPDACVLCVVVVHDLLCCQDVVVVVVVSVVVVCVVVVHSDYDDHCVRRNCVVVCVVVVPDPDAGRPGPPPPVVVCVVVVHDDDDDFDKDKFKADPDDCPVVVLVVLCVVLVFDWPDKDKDDPDPPMIIMITGGDPVCVVSSCVSVVND

Mean predicted aligned error: 13.57 Å

Radius of gyration: 24.66 Å; Cα contacts (8 Å, |Δi|>4): 198; chains: 1; bounding box: 56×51×64 Å

Sequence (179 aa):
MEKTPQELFKERTKRVEDAIQLKVPDRVPFLPTFSFFPAKYAGISFEEAMYDYDKLAEVSKKAIIDFEADMYMNPFSQIALGPLMEVLDYKQIKWPGHGVALVAAAQKAGIKLVGPKVAFLISEWEHLGAVADILSKLEQAGVNVTAMQAIETGDWRYGAILWVKPRNISKAAQALGIS

Solvent-accessible surface area (backbone atoms only — not comparable to full-atom values): 10727 Å² total; per-residue (Å²): 132,87,76,52,73,68,56,52,48,53,51,32,52,48,27,46,50,29,49,75,71,73,45,88,43,95,54,86,72,45,66,60,85,64,67,71,53,29,31,63,75,67,69,49,52,67,32,50,37,18,66,35,63,66,60,34,52,51,33,43,50,50,46,45,60,77,67,65,47,51,48,77,63,76,55,56,89,77,44,51,45,41,65,58,40,57,76,64,66,57,76,92,64,70,47,64,86,43,88,66,48,65,64,61,55,26,55,76,68,71,47,84,83,78,77,90,74,73,62,49,78,45,72,70,57,90,55,92,59,50,66,56,57,52,51,48,39,30,50,76,65,72,44,67,74,71,50,73,44,80,44,74,77,57,94,89,35,36,32,33,44,33,30,48,54,80,95,40,47,70,61,47,31,57,55,70,70,55,128

Nearest PDB structures (foldseek):
  5fii-assembly1_C  TM=8.190E-01  e=3.877E-03  Homo sapiens
  3ab4-assembly1_A  TM=7.818E-01  e=2.759E-02  Corynebacterium glutamicum
  2pc6-assembly1_A  TM=7.876E-01  e=7.131E-02  Nitrosomonas europaea ATCC 19718
  1sc6-assembly1_C  TM=3.415E-01  e=5.668E-03  Escherichia coli
  4pg8-assembly1_B  TM=3.799E-01  e=1.964E-01  Staphylococcus aureus M1064

pLDDT: mean 86.26, std 9.22, range [46.5, 97.75]

Secondary structure (DSSP, 8-state):
-PPPHHHHHHHHHHHHHHHHTT---SS-------SSHHHHHHT--HHHHHH-HHHHHHHHHHHHHHTT-SS---SHHHH--HHHHHHTT--S--BTTBB--HHHHHHHTT--------EEEE----STTHHHHHHHHHHHTT--EEEEEEEE-STT-EEEEEEE-GGGHHHHHHHTT--